Protein AF-A0A5R8LXR4-F1 (afdb_monomer_lite)

Secondary structure (DSSP, 8-state):
--HHHHHHHHHHHHHHHHHHHHHHHHHHHTSTT-----TTT-BHHHHHH-HHHHHHHHHHHHHHHT-THIIIIIHHHHHHHTTT-EEEEEEPPHHHHHHHHHHHHTSSSPPBHHHHSS-SEEEEEEETTGGGTHHHHHHHHHH-TT--EEEEEEEE-TTS-EEEEEEE-SSSSSPPEEEEEEETTTHHHHHHHHHHHHHHHHTT-

Sequence (205 aa):
MDSLESITLIKQHVKVVERLHNEFSGFFYADPSITSFNLKNTKISTLALNTNFLATTLRYRDRLSDWVKFETDLVPLIDQDWHVCKFNYRTKLEDSFFKKMHWYLNKSQPYYVLKTFNDLFGARLIIPNFRSFENSLLDYYGSKSDNMVRRAYIRDDTPSYHGLHLYISPSNTQFPWELQIWDTADEKANLFSHDMHEKRKEDKD

Radius of gyration: 17.2 Å; chains: 1; bounding box: 42×40×46 Å

Foldseek 3Di:
DDPVVVLVLVVVLVVLVLVLLVVLQVVLVVPPLQDFDQQQPAWLVNCVPDPRNVVNVVVSLVCVQVVCCCVVRVVVSQVVCVVFKHKDKDAQDPVNVVLLSVLQVPDPDTDTRQVSQLASIEMEIEGAPCVVCVVVVQVCLVPPPVQQFVDWDWDDPPPQDTWIWTWGDNHSRGRTHIYTYYYPVNVVSHVVSVVVVSVVSVVPD

Organism: Lacticaseibacillus zeae (NCBI:txid57037)

Structure (mmCIF, N/CA/C/O backbone):
data_AF-A0A5R8LXR4-F1
#
_entry.id   AF-A0A5R8LXR4-F1
#
loop_
_atom_site.group_PDB
_atom_site.id
_atom_site.type_symbol
_atom_site.label_atom_id
_atom_site.label_alt_id
_atom_site.label_comp_id
_atom_site.label_asym_id
_atom_site.label_entity_id
_atom_site.label_seq_id
_atom_site.pdbx_PDB_ins_code
_atom_site.Cartn_x
_atom_site.Cartn_y
_atom_site.Cartn_z
_atom_site.occupancy
_atom_site.B_iso_or_equiv
_atom_site.auth_seq_id
_atom_site.auth_comp_id
_atom_site.auth_asym_id
_atom_site.auth_atom_id
_atom_site.pdbx_PDB_model_num
ATOM 1 N N . MET A 1 1 ? 12.605 1.210 -23.268 1.00 75.75 1 MET A N 1
ATOM 2 C CA . MET A 1 1 ? 12.151 2.360 -22.478 1.00 75.75 1 MET A CA 1
ATOM 3 C C . MET A 1 1 ? 13.358 2.919 -21.762 1.00 75.75 1 MET A C 1
ATOM 5 O O . MET A 1 1 ? 14.092 2.135 -21.162 1.00 75.75 1 MET A O 1
ATOM 9 N N . ASP A 1 2 ? 13.619 4.214 -21.898 1.00 89.88 2 ASP A N 1
ATOM 10 C CA . ASP A 1 2 ? 14.674 4.858 -21.113 1.00 89.88 2 ASP A CA 1
ATOM 11 C C . ASP A 1 2 ? 14.197 5.156 -19.675 1.00 89.88 2 ASP A C 1
ATOM 13 O O . ASP A 1 2 ? 13.031 4.939 -19.318 1.00 89.88 2 ASP A O 1
ATOM 17 N N . SER A 1 3 ? 15.104 5.610 -18.807 1.00 90.31 3 SER A N 1
ATOM 18 C CA . SER A 1 3 ? 14.773 5.881 -17.403 1.00 90.31 3 SER A CA 1
ATOM 19 C C . SER A 1 3 ? 13.757 7.019 -17.241 1.00 90.31 3 SER A C 1
ATOM 21 O O . SER A 1 3 ? 12.972 6.995 -16.296 1.00 90.31 3 SER A O 1
ATOM 23 N N . LEU A 1 4 ? 13.732 8.009 -18.140 1.00 93.31 4 LEU A N 1
ATOM 24 C CA . LEU A 1 4 ? 12.822 9.152 -18.042 1.00 93.31 4 LEU A CA 1
ATOM 25 C C . LEU A 1 4 ? 11.386 8.754 -18.405 1.00 93.31 4 LEU A C 1
ATOM 27 O O . LEU A 1 4 ? 10.443 9.123 -17.697 1.00 93.31 4 LEU A O 1
ATOM 31 N N . GLU A 1 5 ? 11.227 7.968 -19.468 1.00 95.19 5 GLU A N 1
ATOM 32 C CA . GLU A 1 5 ? 9.956 7.347 -19.845 1.00 95.19 5 GLU A CA 1
ATOM 33 C C . GLU A 1 5 ? 9.434 6.458 -18.706 1.00 95.19 5 GLU A C 1
ATOM 35 O O . GLU A 1 5 ? 8.281 6.590 -18.293 1.00 95.19 5 GLU A O 1
ATOM 40 N N . SER A 1 6 ? 10.310 5.635 -18.119 1.00 96.38 6 SER A N 1
ATOM 41 C CA . SER A 1 6 ? 9.964 4.733 -17.011 1.00 96.38 6 SER A CA 1
ATOM 42 C C . SER A 1 6 ? 9.502 5.495 -15.764 1.00 96.38 6 SER A C 1
ATOM 44 O O . SER A 1 6 ? 8.475 5.167 -15.169 1.00 96.38 6 SER A O 1
ATOM 46 N N . ILE A 1 7 ? 10.216 6.562 -15.383 1.00 97.50 7 ILE A N 1
ATOM 47 C CA . ILE A 1 7 ? 9.821 7.451 -14.279 1.00 97.50 7 ILE A CA 1
ATOM 48 C C . ILE A 1 7 ? 8.456 8.090 -14.556 1.00 97.50 7 ILE A C 1
ATOM 50 O O . ILE A 1 7 ? 7.631 8.196 -13.645 1.00 97.50 7 ILE A O 1
ATOM 54 N N . THR A 1 8 ? 8.217 8.537 -15.790 1.00 97.12 8 THR A N 1
ATOM 55 C CA . THR A 1 8 ? 6.957 9.182 -16.182 1.00 97.12 8 THR A CA 1
ATOM 56 C C . THR A 1 8 ? 5.787 8.209 -16.072 1.00 97.12 8 THR A C 1
ATOM 58 O O . THR A 1 8 ? 4.777 8.546 -15.449 1.00 97.12 8 THR A O 1
ATOM 61 N N . LEU A 1 9 ? 5.956 6.985 -16.577 1.00 97.31 9 LEU A N 1
ATOM 62 C CA . LEU A 1 9 ? 4.972 5.911 -16.465 1.00 97.31 9 LEU A CA 1
ATOM 63 C C . LEU A 1 9 ? 4.661 5.599 -14.999 1.00 97.31 9 LEU A C 1
ATOM 65 O O . LEU A 1 9 ? 3.502 5.634 -14.588 1.00 97.31 9 LEU A O 1
ATOM 69 N N . ILE A 1 10 ? 5.682 5.379 -14.166 1.00 98.12 10 ILE A N 1
ATOM 70 C CA . ILE A 1 10 ? 5.480 5.095 -12.736 1.00 98.12 10 ILE A CA 1
ATOM 71 C C . ILE A 1 10 ? 4.698 6.225 -12.064 1.00 98.12 10 ILE A C 1
ATOM 73 O O . ILE A 1 10 ? 3.751 5.965 -11.323 1.00 98.12 10 ILE A O 1
ATOM 77 N N . LYS A 1 11 ? 5.045 7.487 -12.344 1.00 97.88 11 LYS A N 1
ATOM 78 C CA . LYS A 1 11 ? 4.325 8.641 -11.790 1.00 97.88 11 LYS A CA 1
ATOM 79 C C . LYS A 1 11 ? 2.860 8.674 -12.222 1.00 97.88 11 LYS A C 1
ATOM 81 O O . LYS A 1 11 ? 2.013 9.028 -11.402 1.00 97.88 11 LYS A O 1
ATOM 86 N N . GLN A 1 12 ? 2.548 8.297 -13.462 1.00 97.62 12 GLN A N 1
ATOM 87 C CA . GLN A 1 12 ? 1.171 8.189 -13.949 1.00 97.62 12 GLN A CA 1
ATOM 88 C C . GLN A 1 12 ? 0.384 7.123 -13.177 1.00 97.62 12 GLN A C 1
ATOM 90 O O . GLN A 1 12 ? -0.700 7.420 -12.672 1.00 97.62 12 GLN A O 1
ATOM 95 N N . HIS A 1 13 ? 0.955 5.927 -13.007 1.00 98.19 13 HIS A N 1
ATOM 96 C CA . HIS A 1 13 ? 0.346 4.845 -12.224 1.00 98.19 13 HIS A CA 1
ATOM 97 C C . HIS A 1 13 ? 0.127 5.249 -10.766 1.00 98.19 13 HIS A C 1
ATOM 99 O O . HIS A 1 13 ? -0.987 5.146 -10.254 1.00 98.19 13 HIS A O 1
ATOM 105 N N . VAL A 1 14 ? 1.151 5.799 -10.107 1.00 98.19 14 VAL A N 1
ATOM 106 C CA . VAL A 1 14 ? 1.042 6.267 -8.716 1.00 98.19 14 VAL A CA 1
ATOM 107 C C . VAL A 1 14 ? -0.041 7.337 -8.584 1.00 98.19 14 VAL A C 1
ATOM 109 O O . VAL A 1 14 ? -0.840 7.273 -7.656 1.00 98.19 14 VAL A O 1
ATOM 112 N N . LYS A 1 15 ? -0.132 8.285 -9.525 1.00 97.81 15 LYS A N 1
ATOM 113 C CA . LYS A 1 15 ? -1.157 9.339 -9.505 1.00 97.81 15 LYS A CA 1
ATOM 114 C C . LYS A 1 15 ? -2.575 8.776 -9.631 1.00 97.81 15 LYS A C 1
ATOM 116 O O . LYS A 1 15 ? -3.491 9.291 -8.990 1.00 97.81 15 LYS A O 1
ATOM 121 N N . VAL A 1 16 ? -2.774 7.724 -10.430 1.00 98.06 16 VAL A N 1
ATOM 122 C CA . VAL A 1 16 ? -4.069 7.030 -10.501 1.00 98.06 16 VAL A CA 1
ATOM 123 C C . VAL A 1 16 ? -4.387 6.342 -9.175 1.00 98.06 16 VAL A C 1
ATOM 125 O O . VAL A 1 16 ? -5.494 6.513 -8.672 1.00 98.06 16 VAL A O 1
ATOM 128 N N . VAL A 1 17 ? -3.421 5.664 -8.551 1.00 98.31 17 VAL A N 1
ATOM 129 C CA . VAL A 1 17 ? -3.617 5.039 -7.230 1.00 98.31 17 VAL A CA 1
ATOM 130 C C . VAL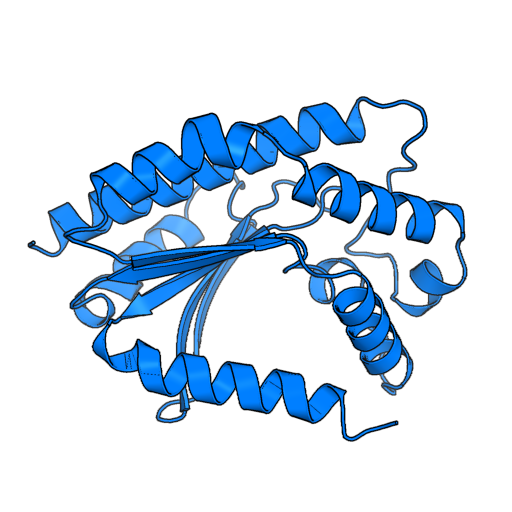 A 1 17 ? -3.911 6.084 -6.143 1.00 98.31 17 VAL A C 1
ATOM 132 O O . VAL A 1 17 ? -4.824 5.886 -5.346 1.00 98.31 17 VAL A O 1
ATOM 135 N N . GLU A 1 18 ? -3.208 7.221 -6.123 1.00 98.19 18 GLU A N 1
ATOM 136 C CA . GLU A 1 18 ? -3.474 8.340 -5.203 1.00 98.19 18 GLU A CA 1
ATOM 137 C C . GLU A 1 18 ? -4.888 8.905 -5.379 1.00 98.19 18 GLU A C 1
ATOM 139 O O . GLU A 1 18 ? -5.603 9.118 -4.397 1.00 98.19 18 GLU A O 1
ATOM 144 N N . ARG A 1 19 ? -5.315 9.117 -6.631 1.00 97.94 19 ARG A N 1
ATOM 145 C CA . ARG A 1 19 ? -6.670 9.580 -6.943 1.00 97.94 19 ARG A CA 1
ATOM 146 C C . ARG A 1 19 ? -7.717 8.580 -6.462 1.00 97.94 19 ARG A C 1
ATOM 148 O O . ARG A 1 19 ? -8.660 8.980 -5.784 1.00 97.94 19 ARG A O 1
ATOM 155 N N . LEU A 1 20 ? -7.539 7.296 -6.770 1.00 98.38 20 LEU A N 1
ATOM 156 C CA . LEU A 1 20 ? -8.460 6.238 -6.358 1.00 98.38 20 LEU A CA 1
ATOM 157 C C . LEU A 1 20 ? -8.525 6.094 -4.836 1.00 98.38 20 LEU A C 1
ATOM 159 O O . LEU A 1 20 ? -9.619 5.920 -4.304 1.00 98.38 20 LEU A O 1
ATOM 163 N N . HIS A 1 21 ? -7.396 6.232 -4.133 1.00 98.31 21 HIS A N 1
ATOM 164 C CA . HIS A 1 21 ? -7.365 6.259 -2.669 1.00 98.31 21 HIS A CA 1
ATOM 165 C C . HIS A 1 21 ? -8.218 7.401 -2.119 1.00 98.31 21 HIS A C 1
ATOM 167 O O . HIS A 1 21 ? -9.046 7.175 -1.234 1.00 98.31 21 HIS A O 1
ATOM 173 N N . ASN A 1 22 ? -8.046 8.612 -2.656 1.00 97.56 22 ASN A N 1
ATOM 174 C CA . ASN A 1 22 ? -8.785 9.785 -2.204 1.00 97.56 22 ASN A CA 1
ATOM 175 C C . ASN A 1 22 ? -10.287 9.660 -2.503 1.00 97.56 22 ASN A C 1
ATOM 177 O O . ASN A 1 22 ? -11.115 9.921 -1.633 1.00 97.56 22 ASN A O 1
ATOM 181 N N . GLU A 1 23 ? -10.649 9.209 -3.705 1.00 98.06 23 GLU A N 1
ATOM 182 C CA . GLU A 1 23 ? -12.043 8.989 -4.098 1.00 98.06 23 GLU A CA 1
ATOM 183 C C . GLU A 1 23 ? -12.711 7.902 -3.244 1.00 98.06 23 GLU A C 1
ATOM 185 O O . GLU A 1 23 ? -13.812 8.116 -2.735 1.00 98.06 23 GLU A O 1
ATOM 190 N N . PHE A 1 24 ? -12.039 6.763 -3.042 1.00 98.31 24 PHE A N 1
ATOM 191 C CA . PHE A 1 24 ? -12.537 5.685 -2.190 1.00 98.31 24 PHE A CA 1
ATOM 192 C C . PHE A 1 24 ? -12.682 6.142 -0.740 1.00 98.31 24 PHE A C 1
ATOM 194 O O . PHE A 1 24 ? -13.716 5.915 -0.120 1.00 98.31 24 PHE A O 1
ATOM 201 N N . SER A 1 25 ? -11.669 6.820 -0.196 1.00 97.25 25 SER A N 1
ATOM 202 C CA . SER A 1 25 ? -11.700 7.319 1.179 1.00 97.25 25 SER A CA 1
ATOM 203 C C . SER A 1 25 ? -12.801 8.364 1.362 1.00 97.25 25 SER A C 1
ATOM 205 O O . SER A 1 25 ? -13.535 8.306 2.344 1.00 97.25 25 SER A O 1
ATOM 207 N N . GLY A 1 26 ? -12.964 9.288 0.413 1.00 96.94 26 GLY A N 1
ATOM 208 C CA . GLY A 1 26 ? -14.052 10.264 0.427 1.00 96.94 26 GLY A CA 1
ATOM 209 C C . GLY A 1 26 ? -15.427 9.597 0.416 1.00 96.94 26 GLY A C 1
ATOM 210 O O . GLY A 1 26 ? -16.274 9.943 1.232 1.00 96.94 26 GLY A O 1
ATOM 211 N N . PHE A 1 27 ? -15.626 8.598 -0.446 1.00 97.50 27 PHE A N 1
ATOM 212 C CA . PHE A 1 27 ? -16.854 7.802 -0.490 1.00 97.50 27 PHE A CA 1
ATOM 213 C C . PHE A 1 27 ? -17.100 7.033 0.817 1.00 97.50 27 PHE A C 1
ATOM 215 O O . PHE A 1 27 ? -18.177 7.129 1.399 1.00 97.50 27 PHE A O 1
ATOM 222 N N . PHE A 1 28 ? -16.102 6.290 1.296 1.00 97.88 28 PHE A N 1
ATOM 223 C CA . PHE A 1 28 ? -16.236 5.408 2.451 1.00 97.88 28 PHE A CA 1
ATOM 224 C C . PHE A 1 28 ? -16.504 6.186 3.742 1.00 97.88 28 PHE A C 1
ATOM 226 O O . PHE A 1 28 ? -17.422 5.854 4.483 1.00 97.88 28 PHE A O 1
ATOM 233 N N . TYR A 1 29 ? -15.729 7.239 4.012 1.00 96.75 29 TYR A N 1
ATOM 234 C CA . TYR A 1 29 ? -15.854 8.009 5.253 1.00 96.75 29 TYR A CA 1
ATOM 235 C C . TYR A 1 29 ? -16.989 9.047 5.225 1.00 96.75 29 TYR A C 1
ATOM 237 O O . TYR A 1 29 ? -17.241 9.675 6.251 1.00 96.75 29 TYR A O 1
ATOM 245 N N . ALA A 1 30 ? -17.678 9.228 4.093 1.00 96.81 30 ALA A N 1
ATOM 246 C CA . ALA A 1 30 ? -18.907 10.020 4.027 1.00 96.81 30 ALA A CA 1
ATOM 247 C C . ALA A 1 30 ? -20.137 9.265 4.568 1.00 96.81 30 ALA A C 1
ATOM 249 O O . ALA A 1 30 ? -21.142 9.900 4.889 1.00 96.81 30 ALA A O 1
ATOM 250 N N . ASP A 1 31 ? -20.077 7.933 4.680 1.00 96.00 31 ASP A N 1
ATOM 251 C CA . ASP A 1 31 ? -21.151 7.130 5.265 1.00 96.00 31 ASP A CA 1
ATOM 252 C C . ASP A 1 31 ? -21.238 7.395 6.787 1.00 96.00 31 ASP A C 1
ATOM 254 O O . ASP A 1 31 ? -20.291 7.096 7.522 1.00 96.00 31 ASP A O 1
ATOM 258 N N . PRO A 1 32 ? -22.367 7.925 7.300 1.00 94.50 32 PRO A N 1
ATOM 259 C CA . PRO A 1 32 ? -22.513 8.288 8.711 1.00 94.50 32 PRO A CA 1
ATOM 260 C C . PRO A 1 32 ? -22.495 7.081 9.660 1.00 94.50 32 PRO A C 1
ATOM 262 O O . PRO A 1 32 ? -22.365 7.254 10.870 1.00 94.50 32 PRO A O 1
ATOM 265 N N . SER A 1 33 ? -22.626 5.856 9.140 1.00 93.81 33 SER A N 1
ATOM 266 C CA . SER A 1 33 ? -22.491 4.629 9.926 1.00 93.81 33 SER A CA 1
ATOM 267 C C . SER A 1 33 ? -21.032 4.231 10.185 1.00 93.81 33 SER A C 1
ATOM 269 O O . SER A 1 33 ? -20.776 3.315 10.972 1.00 93.81 33 SER A O 1
ATOM 271 N N . ILE A 1 34 ? -20.067 4.898 9.543 1.00 96.62 34 ILE A N 1
ATOM 272 C CA . ILE A 1 34 ? -18.638 4.629 9.701 1.00 96.62 34 ILE A CA 1
ATOM 273 C C . ILE A 1 34 ? -18.078 5.367 10.915 1.00 96.62 34 ILE A C 1
ATOM 275 O O . ILE A 1 34 ? -18.126 6.591 11.024 1.00 96.62 34 ILE A O 1
ATOM 279 N N . THR A 1 35 ? -17.471 4.609 11.829 1.00 95.25 35 THR A N 1
ATOM 280 C CA . THR A 1 35 ? -16.789 5.172 12.998 1.00 95.25 35 THR A CA 1
ATOM 281 C C . THR A 1 35 ? -15.328 5.433 12.654 1.00 95.25 35 THR A C 1
ATOM 283 O O . THR A 1 35 ? -14.505 4.522 12.671 1.00 95.25 35 THR A O 1
ATOM 286 N N . SER A 1 36 ? -14.984 6.685 12.356 1.00 95.12 36 SER A N 1
ATOM 287 C CA . SER A 1 36 ? -13.588 7.084 12.149 1.00 95.12 36 SER A CA 1
ATOM 288 C C . SER A 1 36 ? -12.785 7.032 13.454 1.00 95.12 36 SER A C 1
ATOM 290 O O . SER A 1 36 ? -13.286 7.372 14.526 1.00 95.12 36 SER A O 1
ATOM 292 N N . PHE A 1 37 ? -11.519 6.622 13.374 1.00 97.75 37 PHE A N 1
ATOM 293 C CA . PHE A 1 37 ? -10.615 6.569 14.521 1.00 97.75 37 PHE A CA 1
ATOM 294 C C . PHE A 1 37 ? -9.163 6.800 14.105 1.00 97.75 37 PHE A C 1
ATOM 296 O O . PHE A 1 37 ? -8.781 6.614 12.952 1.00 97.75 37 PHE A O 1
ATOM 303 N N . ASN A 1 38 ? -8.326 7.220 15.055 1.00 98.00 38 ASN A N 1
ATOM 304 C CA . ASN A 1 38 ? -6.922 7.508 14.783 1.00 98.00 38 ASN A CA 1
ATOM 305 C C . ASN A 1 38 ? -6.093 6.213 14.714 1.00 98.00 38 ASN A C 1
ATOM 307 O O . ASN A 1 38 ? -5.664 5.673 15.732 1.00 98.00 38 ASN A O 1
ATOM 311 N N . LEU A 1 39 ? -5.800 5.752 13.502 1.00 97.81 39 LEU A N 1
ATOM 312 C CA . LEU A 1 39 ? -5.041 4.537 13.214 1.00 97.81 39 LEU A CA 1
ATOM 313 C C . LEU A 1 39 ? -3.622 4.563 13.808 1.00 97.81 39 LEU A C 1
ATOM 315 O O . LEU A 1 39 ? -3.071 3.509 14.132 1.00 97.81 39 LEU A O 1
ATOM 319 N N . LYS A 1 40 ? -3.000 5.750 13.920 1.00 97.25 40 LYS A N 1
ATOM 320 C CA . LYS A 1 40 ? -1.635 5.909 14.459 1.00 97.25 40 LYS A CA 1
ATOM 321 C C . LYS A 1 40 ? -1.587 5.600 15.952 1.00 97.25 40 LYS A C 1
ATOM 323 O O . LYS A 1 40 ? -0.588 5.061 16.416 1.00 97.25 40 LYS A O 1
ATOM 328 N N . ASN A 1 41 ? -2.653 5.949 16.670 1.00 97.06 41 ASN A N 1
ATOM 329 C CA . ASN A 1 41 ? -2.725 5.870 18.127 1.00 97.06 41 ASN A CA 1
ATOM 330 C C . ASN A 1 41 ? -3.544 4.667 18.624 1.00 97.06 41 ASN A C 1
ATOM 332 O O . ASN A 1 41 ? -3.403 4.272 19.779 1.00 97.06 41 ASN A O 1
ATOM 336 N N . THR A 1 42 ? -4.357 4.047 17.767 1.00 98.19 42 THR A N 1
ATOM 337 C CA . THR A 1 42 ? -5.100 2.826 18.103 1.00 98.19 42 THR A CA 1
ATOM 338 C C . THR A 1 42 ? -4.194 1.599 18.033 1.00 98.19 42 THR A C 1
ATOM 340 O O . THR A 1 42 ? -3.589 1.311 16.998 1.00 98.19 42 THR A O 1
ATOM 343 N N . LYS A 1 43 ? -4.107 0.855 19.141 1.00 98.19 43 LYS A N 1
ATOM 344 C CA . LYS A 1 43 ? -3.384 -0.424 19.224 1.00 98.19 43 LYS A CA 1
ATOM 345 C C . LYS A 1 43 ? -4.198 -1.557 18.594 1.00 98.19 43 LYS A C 1
ATOM 347 O O . LYS A 1 43 ? -5.425 -1.492 18.575 1.00 98.19 43 LYS A O 1
ATOM 352 N N . ILE A 1 44 ? -3.538 -2.631 18.163 1.00 97.88 44 ILE A N 1
ATOM 353 C CA . ILE A 1 44 ? -4.221 -3.833 17.647 1.00 97.88 44 ILE A CA 1
ATOM 354 C C . ILE A 1 44 ? -5.117 -4.484 18.703 1.00 97.88 44 ILE A C 1
ATOM 356 O O . ILE A 1 44 ? -6.232 -4.880 18.385 1.00 97.88 44 ILE A O 1
ATOM 360 N N . SER A 1 45 ? -4.699 -4.504 19.969 1.00 97.12 45 SER A N 1
ATOM 361 C CA . SER A 1 45 ? -5.550 -4.971 21.071 1.00 97.12 45 SER A CA 1
ATOM 362 C C . SER A 1 45 ? -6.812 -4.123 21.243 1.00 97.12 45 SER A C 1
ATOM 364 O O . SER A 1 45 ? -7.890 -4.661 21.467 1.00 97.12 45 SER A O 1
ATOM 366 N N . THR A 1 46 ? -6.707 -2.801 21.080 1.00 97.81 46 THR A N 1
ATOM 367 C CA . THR A 1 46 ? -7.868 -1.902 21.111 1.00 97.81 46 THR A CA 1
ATOM 368 C C . THR A 1 46 ? -8.789 -2.131 19.918 1.00 97.81 46 THR A C 1
ATOM 370 O O . THR A 1 46 ? -9.999 -2.151 20.103 1.00 97.81 46 THR A O 1
ATOM 373 N N . LEU A 1 47 ? -8.237 -2.323 18.715 1.00 97.88 47 LEU A N 1
ATOM 374 C CA . LEU A 1 47 ? -9.025 -2.665 17.530 1.00 97.88 47 LEU A CA 1
ATOM 375 C C . LEU A 1 47 ? -9.815 -3.963 17.744 1.00 97.88 47 LEU A C 1
ATOM 377 O O . LEU A 1 47 ? -11.007 -3.985 17.475 1.00 97.88 47 LEU A O 1
ATOM 381 N N . ALA A 1 48 ? -9.164 -5.011 18.256 1.00 97.12 48 ALA A N 1
ATOM 382 C CA . ALA A 1 48 ? -9.782 -6.321 18.452 1.00 97.12 48 ALA A CA 1
ATOM 383 C C . ALA A 1 48 ? -10.922 -6.311 19.487 1.00 97.12 48 ALA A C 1
ATOM 385 O O . ALA A 1 48 ? -11.887 -7.053 19.341 1.00 97.12 48 ALA A O 1
ATOM 386 N N . LEU A 1 49 ? -10.824 -5.470 20.524 1.00 97.31 49 LEU A N 1
ATOM 387 C CA . LEU A 1 49 ? -11.836 -5.366 21.584 1.00 97.31 49 LEU A CA 1
ATOM 388 C C . LEU A 1 49 ? -12.946 -4.350 21.276 1.00 97.31 49 LEU A C 1
ATOM 390 O O . LEU A 1 49 ? -14.015 -4.405 21.880 1.00 97.31 49 LEU A O 1
ATOM 394 N N . ASN A 1 50 ? -12.705 -3.401 20.368 1.00 97.94 50 ASN A N 1
ATOM 395 C CA . ASN A 1 50 ? -13.678 -2.377 20.004 1.00 97.94 50 ASN A CA 1
ATOM 396 C C . ASN A 1 50 ? -14.468 -2.812 18.763 1.00 97.94 50 ASN A C 1
ATOM 398 O O . ASN A 1 50 ? -13.988 -2.707 17.632 1.00 97.94 50 ASN A O 1
ATOM 402 N N . THR A 1 51 ? -15.709 -3.249 18.980 1.00 96.69 51 THR A N 1
ATOM 403 C CA . THR A 1 51 ? -16.602 -3.748 17.924 1.00 96.69 51 THR A CA 1
ATOM 404 C C . THR A 1 51 ? -16.833 -2.734 16.803 1.00 96.69 51 THR A C 1
ATOM 406 O O . THR A 1 51 ? -16.855 -3.125 15.640 1.00 96.69 51 THR A O 1
ATOM 409 N N . ASN A 1 52 ? -16.922 -1.436 17.110 1.00 97.31 52 ASN A N 1
ATOM 410 C CA . ASN A 1 52 ? -17.121 -0.390 16.101 1.00 97.31 52 ASN A CA 1
ATOM 411 C C . ASN A 1 52 ? -15.876 -0.187 15.224 1.00 97.31 52 ASN A C 1
ATOM 413 O O . ASN A 1 52 ? -15.997 -0.006 14.010 1.00 97.31 52 ASN A O 1
ATOM 417 N N . PHE A 1 53 ? -14.675 -0.235 15.810 1.00 98.00 53 PHE A N 1
ATOM 418 C CA . PHE A 1 53 ? -13.425 -0.103 15.051 1.00 98.00 53 PHE A CA 1
ATOM 419 C C . PHE A 1 53 ? -13.171 -1.335 14.183 1.00 98.00 53 PHE A C 1
ATOM 421 O O . PHE A 1 53 ? -12.800 -1.196 13.014 1.00 98.00 53 PHE A O 1
ATOM 428 N N . LEU A 1 54 ? -13.408 -2.533 14.726 1.00 98.06 54 LEU A N 1
ATOM 429 C CA . LEU A 1 54 ? -13.283 -3.777 13.973 1.00 98.06 54 LEU A CA 1
ATOM 430 C C . LEU A 1 54 ? -14.287 -3.817 12.817 1.00 98.06 54 LEU A C 1
ATOM 432 O O . LEU A 1 54 ? -13.879 -4.020 11.676 1.00 98.06 54 LEU A O 1
ATOM 436 N N . ALA A 1 55 ? -15.563 -3.517 13.079 1.00 97.75 55 ALA A N 1
ATOM 437 C CA . ALA A 1 55 ? -16.596 -3.453 12.047 1.00 97.75 55 ALA A CA 1
ATOM 438 C C . ALA A 1 55 ? -16.272 -2.411 10.967 1.00 97.75 55 ALA A C 1
ATOM 440 O O . ALA A 1 55 ? -16.433 -2.690 9.783 1.00 97.75 55 ALA A O 1
ATOM 441 N N . THR A 1 56 ? -15.762 -1.234 11.348 1.00 97.75 56 THR A N 1
ATOM 442 C CA . THR A 1 56 ? -15.307 -0.220 10.382 1.00 97.75 56 THR A CA 1
ATOM 443 C C . THR A 1 56 ? -14.168 -0.748 9.510 1.00 97.75 56 THR A C 1
ATOM 445 O O . THR A 1 56 ? -14.163 -0.526 8.303 1.00 97.75 56 THR A O 1
ATOM 448 N N . THR A 1 57 ? -13.216 -1.473 10.098 1.00 98.06 57 THR A N 1
ATOM 449 C CA . THR A 1 57 ? -12.062 -2.021 9.370 1.00 98.06 57 THR A CA 1
ATOM 450 C C . THR A 1 57 ? -12.478 -3.117 8.387 1.00 98.06 57 THR A C 1
ATOM 452 O O . THR A 1 57 ? -12.033 -3.105 7.240 1.00 98.06 57 THR A O 1
ATOM 455 N N . LEU A 1 58 ? -13.370 -4.022 8.803 1.00 97.88 58 LEU A N 1
ATOM 456 C CA . LEU A 1 58 ? -13.923 -5.066 7.936 1.00 97.88 58 LEU A CA 1
ATOM 457 C C . LEU A 1 58 ? -14.744 -4.451 6.799 1.00 97.88 58 LEU A C 1
ATOM 459 O O . LEU A 1 58 ? -14.458 -4.712 5.638 1.00 97.88 58 LEU A O 1
ATOM 463 N N . ARG A 1 59 ? -15.645 -3.507 7.100 1.00 97.88 59 ARG A N 1
ATOM 464 C CA . ARG A 1 59 ? -16.405 -2.783 6.068 1.00 97.88 59 ARG A CA 1
ATOM 465 C C . ARG A 1 59 ? -15.503 -2.047 5.081 1.00 97.88 59 ARG A C 1
ATOM 467 O O . ARG A 1 59 ? -15.813 -2.037 3.896 1.00 97.88 59 ARG A O 1
ATOM 474 N N . TYR A 1 60 ? -14.412 -1.427 5.543 1.00 98.19 60 TYR A N 1
ATOM 475 C CA . TYR A 1 60 ? -13.436 -0.792 4.649 1.00 98.19 60 TYR A CA 1
ATOM 476 C C . TYR A 1 60 ? -12.882 -1.816 3.660 1.00 98.19 60 TYR A C 1
ATOM 478 O O . TYR A 1 60 ? -12.889 -1.570 2.458 1.00 98.19 60 TYR A O 1
ATOM 486 N N . ARG A 1 61 ? -12.454 -2.983 4.157 1.00 97.62 61 ARG A N 1
ATOM 487 C CA . ARG A 1 61 ? -11.940 -4.085 3.335 1.00 97.62 61 ARG A CA 1
ATOM 488 C C . ARG A 1 61 ? -12.993 -4.618 2.365 1.00 97.62 61 ARG A C 1
ATOM 490 O O . ARG A 1 61 ? -12.663 -4.828 1.202 1.00 97.62 61 ARG A O 1
ATOM 497 N N . ASP A 1 62 ? -14.234 -4.802 2.806 1.00 97.12 62 ASP A N 1
ATOM 498 C CA . ASP A 1 62 ? -15.327 -5.318 1.974 1.00 97.12 62 ASP A CA 1
ATOM 499 C C . ASP A 1 62 ? -15.634 -4.357 0.826 1.00 97.12 62 ASP A C 1
ATOM 501 O O . ASP A 1 62 ? -15.554 -4.723 -0.343 1.00 97.12 62 ASP A O 1
ATOM 505 N N . ARG A 1 63 ? -15.871 -3.081 1.155 1.00 97.44 63 ARG A N 1
ATOM 506 C CA . ARG A 1 63 ? -16.151 -2.029 0.168 1.00 97.44 63 ARG A CA 1
ATOM 507 C C . ARG A 1 63 ? -15.001 -1.823 -0.806 1.00 97.44 63 ARG A C 1
ATOM 509 O O . ARG A 1 63 ? -15.242 -1.485 -1.958 1.00 97.44 63 ARG A O 1
ATOM 516 N N . LEU A 1 64 ? -13.767 -1.998 -0.339 1.00 96.81 64 LEU A N 1
ATOM 517 C CA . LEU A 1 64 ? -12.581 -1.909 -1.175 1.00 96.81 64 LEU A CA 1
ATOM 518 C C . LEU A 1 64 ? -12.521 -3.065 -2.181 1.00 96.81 64 LEU A C 1
ATOM 520 O O . LEU A 1 64 ? -12.136 -2.844 -3.321 1.00 96.81 64 LEU A O 1
ATOM 524 N N . SER A 1 65 ? -12.893 -4.289 -1.791 1.00 95.06 65 SER A N 1
ATOM 525 C CA . SER A 1 65 ? -12.951 -5.431 -2.719 1.00 95.06 65 SER A CA 1
ATOM 526 C C . SER A 1 65 ? -13.947 -5.217 -3.856 1.00 95.06 65 SER A C 1
ATOM 528 O O . SER A 1 65 ? -13.670 -5.636 -4.973 1.00 95.06 65 SER A O 1
ATOM 530 N N . ASP A 1 66 ? -15.050 -4.524 -3.580 1.00 93.94 66 ASP A N 1
ATOM 531 C CA . ASP A 1 66 ? -16.120 -4.266 -4.549 1.00 93.94 66 ASP A CA 1
ATOM 532 C C . ASP A 1 66 ? -15.985 -2.892 -5.236 1.00 93.94 66 ASP A C 1
ATOM 534 O O . ASP A 1 66 ? -16.937 -2.380 -5.836 1.00 93.94 66 ASP A O 1
ATOM 538 N N . TRP A 1 67 ? -14.824 -2.236 -5.125 1.00 96.62 67 TRP A N 1
ATOM 539 C CA . TRP A 1 67 ? -14.645 -0.886 -5.650 1.00 96.62 67 TRP A CA 1
ATOM 540 C C . TRP A 1 67 ? -14.502 -0.887 -7.174 1.00 96.62 67 TRP A C 1
ATOM 542 O O . TRP A 1 67 ? -13.409 -1.020 -7.723 1.00 96.62 67 TRP A O 1
ATOM 552 N N . VAL A 1 68 ? -15.627 -0.666 -7.859 1.00 94.44 68 VAL A N 1
ATOM 553 C CA . VAL A 1 68 ? -15.752 -0.698 -9.329 1.00 94.44 68 VAL A CA 1
ATOM 554 C C . VAL A 1 68 ? -14.738 0.177 -10.070 1.00 94.44 68 VAL A C 1
ATOM 556 O O . VAL A 1 68 ? -14.382 -0.125 -11.204 1.00 94.44 68 VAL A O 1
ATOM 559 N N . LYS A 1 69 ? -14.223 1.240 -9.435 1.00 94.62 69 LYS A N 1
ATOM 560 C CA . LYS A 1 69 ? -13.246 2.122 -10.084 1.00 94.62 69 LYS A CA 1
ATOM 561 C C . LYS A 1 69 ? -11.894 1.465 -10.335 1.00 94.62 69 LYS A C 1
ATOM 563 O O . LYS A 1 69 ? -11.124 1.980 -11.138 1.00 94.62 69 LYS A O 1
ATOM 568 N N . PHE A 1 70 ? -11.591 0.334 -9.699 1.00 95.12 70 PHE A N 1
ATOM 569 C CA . PHE A 1 70 ? -10.440 -0.454 -10.128 1.00 95.12 70 PHE A CA 1
ATOM 570 C C . PHE A 1 70 ? -10.623 -0.949 -11.565 1.00 95.12 70 PHE A C 1
ATOM 572 O O . PHE A 1 70 ? -9.734 -0.738 -12.381 1.00 95.12 70 PHE A O 1
ATOM 579 N N . GLU A 1 71 ? -11.798 -1.467 -11.913 1.00 94.81 71 GLU A N 1
ATOM 580 C CA . GLU A 1 71 ? -12.099 -1.954 -13.264 1.00 94.81 71 GLU A CA 1
ATOM 581 C C . GLU A 1 71 ? -12.235 -0.825 -14.293 1.00 94.81 71 GLU A C 1
ATOM 583 O O . GLU A 1 71 ? -11.885 -1.002 -15.455 1.00 94.81 71 GLU A O 1
ATOM 588 N N . THR A 1 72 ? -12.739 0.347 -13.895 1.00 95.38 72 THR A N 1
ATOM 589 C CA . THR A 1 72 ? -12.973 1.447 -14.850 1.00 95.38 72 THR A CA 1
ATOM 590 C C . THR A 1 72 ? -11.775 2.367 -15.046 1.00 95.38 72 THR A C 1
ATOM 592 O O . THR A 1 72 ? -11.686 3.016 -16.086 1.00 95.38 72 THR A O 1
ATOM 595 N N . ASP A 1 73 ? -10.862 2.444 -14.073 1.00 95.31 73 ASP A N 1
ATOM 596 C CA . ASP A 1 73 ? -9.798 3.451 -14.079 1.00 95.31 73 ASP A CA 1
ATOM 597 C C . ASP A 1 73 ? -8.397 2.846 -13.936 1.00 95.31 73 ASP A C 1
ATOM 599 O O . ASP A 1 73 ? -7.452 3.370 -14.526 1.00 95.31 73 ASP A O 1
ATOM 603 N N . LEU A 1 74 ? -8.239 1.779 -13.143 1.00 95.12 74 LEU A N 1
ATOM 604 C CA . LEU A 1 74 ? -6.935 1.152 -12.916 1.00 95.12 74 LEU A CA 1
ATOM 605 C C . LEU A 1 74 ? -6.645 0.082 -13.971 1.00 95.12 74 LEU A C 1
ATOM 607 O O . LEU A 1 74 ? -5.614 0.162 -14.627 1.00 95.12 74 LEU A O 1
ATOM 611 N N . VAL A 1 75 ? -7.555 -0.873 -14.180 1.00 95.44 75 VAL A N 1
ATOM 612 C CA . VAL A 1 75 ? -7.400 -1.960 -15.162 1.00 95.44 75 VAL A CA 1
ATOM 613 C C . VAL A 1 75 ? -7.119 -1.435 -16.574 1.00 95.44 75 VAL A C 1
ATOM 615 O O . VAL A 1 75 ? -6.145 -1.896 -17.160 1.00 95.44 75 VAL A O 1
ATOM 618 N N . PRO A 1 76 ? -7.811 -0.406 -17.103 1.00 96.62 76 PRO A N 1
ATOM 619 C CA . PRO A 1 76 ? -7.498 0.113 -18.433 1.00 96.62 76 PRO A CA 1
ATOM 620 C C . PRO A 1 76 ? -6.088 0.700 -18.538 1.00 96.62 76 PRO A C 1
ATOM 622 O O . PRO A 1 76 ? -5.455 0.591 -19.584 1.00 96.62 76 PRO A O 1
ATOM 625 N N . LEU A 1 77 ? -5.571 1.304 -17.460 1.00 94.56 77 LEU A N 1
ATOM 626 C CA . LEU A 1 77 ? -4.193 1.794 -17.422 1.00 94.56 77 LEU A CA 1
ATOM 627 C C . LEU A 1 77 ? -3.189 0.631 -17.423 1.00 94.56 77 LEU A C 1
ATOM 629 O O . LEU A 1 77 ? -2.174 0.691 -18.113 1.00 94.56 77 LEU A O 1
ATOM 633 N N . ILE A 1 78 ? -3.479 -0.433 -16.671 1.00 94.88 78 ILE A N 1
ATOM 634 C CA . ILE A 1 78 ? -2.670 -1.658 -16.659 1.00 94.88 78 ILE A CA 1
ATOM 635 C C . ILE A 1 78 ? -2.657 -2.291 -18.055 1.00 94.88 78 ILE A C 1
ATOM 637 O O . ILE A 1 78 ? -1.588 -2.600 -18.576 1.00 94.88 78 ILE A O 1
ATOM 641 N N . ASP A 1 79 ? -3.826 -2.421 -18.679 1.00 96.06 79 ASP A N 1
ATOM 642 C CA . ASP A 1 79 ? -4.001 -2.990 -20.017 1.00 96.06 79 ASP A CA 1
ATOM 643 C C . ASP A 1 79 ? -3.380 -2.126 -21.113 1.00 96.06 79 ASP A C 1
ATOM 645 O O . ASP A 1 79 ? -3.020 -2.636 -22.168 1.00 96.06 79 ASP A O 1
ATOM 649 N N . GLN A 1 80 ? -3.231 -0.821 -20.897 1.00 95.25 80 GLN A N 1
ATOM 650 C CA . GLN A 1 80 ? -2.500 0.044 -21.817 1.00 95.25 80 GLN A CA 1
ATOM 651 C C . GLN A 1 80 ? -0.990 -0.241 -21.753 1.00 95.25 80 GLN A C 1
ATOM 653 O O . GLN A 1 80 ? -0.323 -0.361 -22.784 1.00 95.25 80 GLN A O 1
ATOM 658 N N . ASP A 1 81 ? -0.457 -0.406 -20.542 1.00 94.94 81 ASP A N 1
ATOM 659 C CA . ASP A 1 81 ? 0.983 -0.452 -20.277 1.00 94.94 81 ASP A CA 1
ATOM 660 C C . ASP A 1 81 ? 1.526 -1.884 -20.060 1.00 94.94 81 ASP A C 1
ATOM 662 O O . ASP A 1 81 ? 2.697 -2.071 -19.718 1.00 94.94 81 ASP A O 1
ATOM 666 N N . TRP A 1 82 ? 0.711 -2.918 -20.304 1.00 93.31 82 TRP A N 1
ATOM 667 C CA . TRP A 1 82 ? 1.048 -4.333 -20.059 1.00 93.31 82 TRP A CA 1
ATOM 668 C C . TRP A 1 82 ? 2.308 -4.824 -20.788 1.00 93.31 82 TRP A C 1
ATOM 670 O O . TRP A 1 82 ? 2.976 -5.762 -20.353 1.00 93.31 82 TRP A O 1
ATOM 680 N N . HIS A 1 83 ? 2.628 -4.205 -21.924 1.00 93.75 83 HIS A N 1
ATOM 681 C CA . HIS A 1 83 ? 3.762 -4.559 -22.773 1.00 93.75 83 HIS A CA 1
ATOM 682 C C . HIS A 1 83 ? 5.093 -3.979 -22.260 1.00 93.75 83 HIS A C 1
ATOM 684 O O . HIS A 1 83 ? 6.157 -4.384 -22.727 1.00 93.75 83 HIS A O 1
ATOM 690 N N . VAL A 1 84 ? 5.045 -3.043 -21.304 1.00 95.25 84 VAL A N 1
ATOM 691 C CA . VAL A 1 84 ? 6.219 -2.346 -20.749 1.00 95.25 84 VAL A CA 1
ATOM 692 C C . VAL A 1 84 ? 6.401 -2.560 -19.250 1.00 95.25 84 VAL A C 1
ATOM 694 O O . VAL A 1 84 ? 7.532 -2.509 -18.765 1.00 95.25 84 VAL A O 1
ATOM 697 N N . CYS A 1 85 ? 5.324 -2.825 -18.513 1.00 96.25 85 CYS A N 1
ATOM 698 C CA . CYS A 1 85 ? 5.369 -3.111 -17.085 1.00 96.25 85 CYS A CA 1
ATOM 699 C C . CYS A 1 85 ? 4.318 -4.160 -16.705 1.00 96.25 85 CYS A C 1
ATOM 701 O O . CYS A 1 85 ? 3.324 -4.350 -17.403 1.00 96.25 85 CYS A O 1
ATOM 703 N N . LYS A 1 86 ? 4.527 -4.834 -15.572 1.00 97.62 86 LYS A N 1
ATOM 704 C CA . LYS A 1 86 ? 3.482 -5.643 -14.938 1.00 97.62 86 LYS A CA 1
ATOM 705 C C . LYS A 1 86 ? 2.920 -4.861 -13.768 1.00 97.62 86 LYS A C 1
ATOM 707 O O . LYS A 1 86 ? 3.687 -4.380 -12.934 1.00 97.62 86 LYS A O 1
ATOM 712 N N . PHE A 1 87 ? 1.602 -4.789 -13.665 1.00 97.94 87 PHE A N 1
ATOM 713 C CA . PHE A 1 87 ? 0.948 -4.170 -12.527 1.00 97.94 87 PHE A CA 1
ATOM 714 C C . PHE A 1 87 ? -0.104 -5.113 -11.960 1.00 97.94 87 PHE A C 1
ATOM 716 O O . PHE A 1 87 ? -1.067 -5.461 -12.637 1.00 97.94 87 PHE A O 1
ATOM 723 N N . ASN A 1 88 ? 0.058 -5.490 -10.694 1.00 96.25 88 ASN A N 1
ATOM 724 C CA . ASN A 1 88 ? -0.881 -6.361 -9.997 1.00 96.25 88 ASN 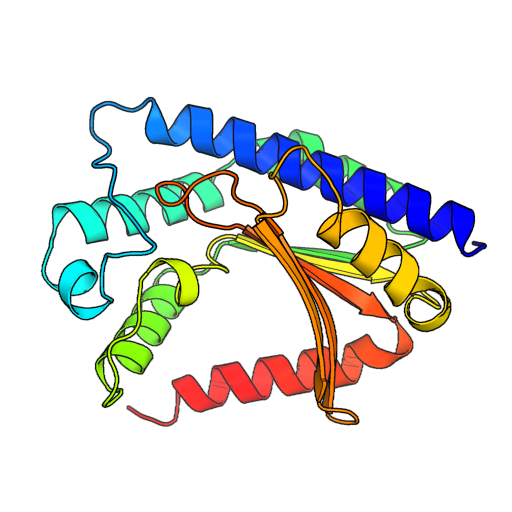A CA 1
ATOM 725 C C . ASN A 1 88 ? -1.378 -5.648 -8.743 1.00 96.25 88 ASN A C 1
ATOM 727 O O . ASN A 1 88 ? -0.579 -5.069 -8.008 1.00 96.25 88 ASN A O 1
ATOM 731 N N . TYR A 1 89 ? -2.668 -5.752 -8.437 1.00 97.06 89 TYR A N 1
ATOM 732 C CA . TYR A 1 89 ? -3.228 -5.283 -7.171 1.00 97.06 89 TYR A CA 1
ATOM 733 C C . TYR A 1 89 ? -4.051 -6.370 -6.495 1.00 97.06 89 TYR A C 1
ATOM 735 O O . TYR A 1 89 ? -4.439 -7.366 -7.103 1.00 97.06 89 TYR A O 1
ATOM 743 N N . ARG A 1 90 ? -4.288 -6.188 -5.199 1.00 95.19 90 ARG A N 1
ATOM 744 C CA . ARG A 1 90 ? -5.195 -7.019 -4.416 1.00 95.19 90 ARG A CA 1
ATOM 745 C C . ARG A 1 90 ? -5.780 -6.236 -3.255 1.00 95.19 90 ARG A C 1
ATOM 747 O O . ARG A 1 90 ? -5.100 -5.410 -2.642 1.00 95.19 90 ARG A O 1
ATOM 754 N N . THR A 1 91 ? -6.989 -6.620 -2.876 1.00 96.62 91 THR A N 1
ATOM 755 C CA . THR A 1 91 ? -7.524 -6.332 -1.547 1.00 96.62 91 THR A CA 1
ATOM 756 C C . THR A 1 91 ? -7.201 -7.497 -0.617 1.00 96.62 91 THR A C 1
ATOM 758 O O . THR A 1 91 ? -7.233 -8.664 -1.015 1.00 96.62 91 THR A O 1
ATOM 761 N N . LYS A 1 92 ? -6.841 -7.193 0.629 1.00 95.81 92 LYS A N 1
ATOM 762 C CA . LYS A 1 92 ? -6.527 -8.206 1.632 1.00 95.81 92 LYS A CA 1
ATOM 763 C C . LYS A 1 92 ? -7.770 -9.041 1.939 1.00 95.81 92 LYS A C 1
ATOM 765 O O . LYS A 1 92 ? -8.816 -8.492 2.268 1.00 95.81 92 LYS A O 1
ATOM 770 N N . LEU A 1 93 ? -7.630 -10.362 1.858 1.00 95.06 93 LEU A N 1
ATOM 771 C CA . LEU A 1 93 ? -8.691 -11.300 2.226 1.00 95.06 93 LEU A CA 1
ATOM 772 C C . LEU A 1 93 ? -8.985 -11.229 3.728 1.00 95.06 93 LEU A C 1
ATOM 774 O O . LEU A 1 93 ? -8.077 -10.977 4.524 1.00 95.06 93 LEU A O 1
ATOM 778 N N . GLU A 1 94 ? -10.229 -11.504 4.111 1.00 95.50 94 GLU A N 1
ATOM 779 C CA . GLU A 1 94 ? -10.685 -11.465 5.505 1.00 95.50 94 GLU A CA 1
ATOM 780 C C . GLU A 1 94 ? -9.893 -12.422 6.409 1.00 95.50 94 GLU A C 1
ATOM 782 O O . GLU A 1 94 ? -9.329 -11.992 7.416 1.00 95.50 94 GLU A O 1
ATOM 787 N N . ASP A 1 95 ? -9.709 -13.678 5.996 1.00 94.50 95 ASP A N 1
ATOM 788 C CA . ASP A 1 95 ? -8.881 -14.637 6.742 1.00 94.50 95 ASP A CA 1
ATOM 789 C C . ASP A 1 95 ? -7.449 -14.122 6.922 1.00 94.50 95 ASP A C 1
ATOM 791 O O . ASP A 1 95 ? -6.859 -14.210 7.997 1.00 94.50 95 ASP A O 1
ATOM 795 N N . SER A 1 96 ? -6.883 -13.511 5.877 1.00 93.19 96 SER A N 1
ATOM 796 C CA . SER A 1 96 ? -5.546 -12.910 5.941 1.00 93.19 96 SER A CA 1
ATOM 797 C C . SER A 1 96 ? -5.498 -11.680 6.855 1.00 93.19 96 SER A C 1
ATOM 799 O O . SER A 1 96 ? -4.449 -11.384 7.433 1.00 93.19 96 SER A O 1
ATOM 801 N N . PHE A 1 97 ? -6.601 -10.938 6.978 1.00 95.75 97 PHE A N 1
ATOM 802 C CA . PHE A 1 97 ? -6.746 -9.836 7.924 1.00 95.75 97 PHE A CA 1
ATOM 803 C C . PHE A 1 97 ? -6.738 -10.361 9.364 1.00 95.75 97 PHE A C 1
ATOM 805 O O . PHE A 1 97 ? -5.903 -9.910 10.155 1.00 95.75 97 PHE A O 1
ATOM 812 N N . PHE A 1 98 ? -7.578 -11.349 9.685 1.00 96.38 98 PHE A N 1
ATOM 813 C CA . PHE A 1 98 ? -7.644 -11.933 11.026 1.00 96.38 98 PHE A CA 1
ATOM 814 C C . PHE A 1 98 ? -6.340 -12.634 11.411 1.00 96.38 98 PHE A C 1
ATOM 816 O O . PHE A 1 98 ? -5.805 -12.349 12.482 1.00 96.38 98 PHE A O 1
ATOM 823 N N . LYS A 1 99 ? -5.746 -13.439 10.518 1.00 94.44 99 LYS A N 1
ATOM 824 C CA . LYS A 1 99 ? -4.416 -14.041 10.734 1.00 94.44 99 LYS A CA 1
ATOM 825 C C . LYS A 1 99 ? -3.369 -12.982 11.080 1.00 94.44 99 LYS A C 1
ATOM 827 O O . LYS A 1 99 ? -2.637 -13.110 12.061 1.00 94.44 99 LYS A O 1
ATOM 832 N N . LYS A 1 100 ? -3.316 -11.884 10.312 1.00 94.19 100 LYS A N 1
ATOM 833 C CA . LYS A 1 100 ? -2.390 -10.774 10.590 1.00 94.19 100 LYS A CA 1
ATOM 834 C C . LYS A 1 100 ? -2.697 -10.139 11.949 1.00 94.19 100 LYS A C 1
ATOM 836 O O . LYS A 1 100 ? -1.768 -9.914 12.718 1.00 94.19 100 LYS A O 1
ATOM 841 N N . MET A 1 101 ? -3.967 -9.898 12.275 1.00 95.81 101 MET A N 1
ATOM 842 C CA . MET A 1 101 ? -4.378 -9.363 13.576 1.00 95.81 101 MET A CA 1
ATOM 843 C C . MET A 1 101 ? -3.887 -10.242 14.734 1.00 95.81 101 MET A C 1
ATOM 845 O O . MET A 1 101 ? -3.198 -9.738 15.620 1.00 95.81 101 MET A O 1
ATOM 849 N N . HIS A 1 102 ? -4.180 -11.545 14.697 1.00 94.69 102 HIS A N 1
ATOM 850 C CA . HIS A 1 102 ? -3.769 -12.515 15.715 1.00 94.69 102 HIS A CA 1
ATOM 851 C C . HIS A 1 102 ? -2.249 -12.580 15.865 1.00 94.69 102 HIS A C 1
ATOM 853 O O . HIS A 1 102 ? -1.734 -12.500 16.981 1.00 94.69 102 HIS A O 1
ATOM 859 N N . TRP A 1 103 ? -1.516 -12.599 14.749 1.00 93.19 103 TRP A N 1
ATOM 860 C CA . TRP A 1 103 ? -0.055 -12.583 14.771 1.00 93.19 103 TRP A CA 1
ATOM 861 C C . TRP A 1 103 ? 0.515 -11.382 15.535 1.00 93.19 103 TRP A C 1
ATOM 863 O O . TRP A 1 103 ? 1.489 -11.536 16.271 1.00 93.19 103 TRP A O 1
ATOM 873 N N . TYR A 1 104 ? -0.081 -10.192 15.384 1.00 94.00 104 TYR A N 1
ATOM 874 C CA . TYR A 1 104 ? 0.337 -8.985 16.105 1.00 94.00 104 TYR A CA 1
ATOM 875 C C . TYR A 1 104 ? -0.177 -8.923 17.550 1.00 94.00 104 TYR A C 1
ATOM 877 O O . TYR A 1 104 ? 0.505 -8.338 18.390 1.00 94.00 104 TYR A O 1
ATOM 885 N N . LEU A 1 105 ? -1.330 -9.527 17.861 1.00 94.00 105 LEU A N 1
ATOM 886 C CA . LEU A 1 105 ? -1.821 -9.673 19.240 1.00 94.00 105 LEU A CA 1
ATOM 887 C C . LEU A 1 105 ? -0.898 -10.563 20.082 1.00 94.00 105 LEU A C 1
ATOM 889 O O . LEU A 1 105 ? -0.698 -10.285 21.260 1.00 94.00 105 LEU A O 1
ATOM 893 N N . ASN A 1 106 ? -0.279 -11.570 19.463 1.00 92.06 106 ASN A N 1
ATOM 894 C CA . ASN A 1 106 ? 0.650 -12.497 20.116 1.00 92.06 106 ASN A CA 1
ATOM 895 C C . ASN A 1 106 ? 2.081 -11.943 20.272 1.00 92.06 106 ASN A C 1
ATOM 897 O O . ASN A 1 106 ? 2.995 -12.664 20.678 1.00 92.06 106 ASN A O 1
ATOM 901 N N . LYS A 1 107 ? 2.324 -10.671 19.934 1.00 90.94 107 LYS A N 1
ATOM 902 C CA . LYS A 1 107 ? 3.629 -10.027 20.137 1.00 90.94 107 LYS A CA 1
ATOM 903 C C . LYS A 1 107 ? 3.700 -9.345 21.500 1.00 90.94 107 LYS A C 1
ATOM 905 O O . LYS A 1 107 ? 2.737 -8.758 21.972 1.00 90.94 107 LYS A O 1
ATOM 910 N N . SER A 1 108 ? 4.896 -9.336 22.088 1.00 86.75 108 SER A N 1
ATOM 911 C CA . SER A 1 108 ? 5.156 -8.712 23.393 1.00 86.75 108 SER A CA 1
ATOM 912 C C . SER A 1 108 ? 5.079 -7.181 23.391 1.00 86.75 108 SER A C 1
ATOM 914 O O . SER A 1 108 ? 4.857 -6.576 24.435 1.00 86.75 108 SER A O 1
ATOM 916 N N . GLN A 1 109 ? 5.276 -6.542 22.236 1.00 89.31 109 GLN A N 1
ATOM 917 C CA . GLN A 1 109 ? 5.256 -5.086 22.090 1.00 89.31 109 GLN A CA 1
ATOM 918 C C . GLN A 1 109 ? 3.922 -4.614 21.497 1.00 89.31 109 GLN A C 1
ATOM 920 O O . GLN A 1 109 ? 3.373 -5.297 20.631 1.00 89.31 109 GLN A O 1
ATOM 925 N N . PRO A 1 110 ? 3.403 -3.435 21.891 1.00 90.69 110 PRO A N 1
ATOM 926 C CA . PRO A 1 110 ? 2.171 -2.914 21.320 1.00 90.69 110 PRO A CA 1
ATOM 927 C C . PRO A 1 110 ? 2.379 -2.499 19.859 1.00 90.69 110 PRO A C 1
ATOM 929 O O . PRO A 1 110 ? 3.187 -1.622 19.549 1.00 90.69 110 PRO A O 1
ATOM 932 N N . TYR A 1 111 ? 1.585 -3.087 18.967 1.00 96.19 111 TYR A N 1
ATOM 933 C CA . TYR A 1 111 ? 1.483 -2.667 17.572 1.00 96.19 111 TYR A CA 1
ATOM 934 C C . TYR A 1 111 ? 0.251 -1.798 17.352 1.00 96.19 111 TYR A C 1
ATOM 936 O O . TYR A 1 111 ? -0.764 -1.941 18.036 1.00 96.19 111 TYR A O 1
ATOM 944 N N . TYR A 1 112 ? 0.352 -0.893 16.381 1.00 97.56 112 TYR A N 1
ATOM 945 C CA . TYR A 1 112 ? -0.684 0.082 16.047 1.00 97.56 112 TYR A CA 1
ATOM 946 C C . TYR A 1 112 ? -1.323 -0.242 14.701 1.00 97.56 112 TYR A C 1
ATOM 948 O O . TYR A 1 112 ? -0.654 -0.769 13.804 1.00 97.56 112 TYR A O 1
ATOM 956 N N . VAL A 1 113 ? -2.599 0.112 14.555 1.00 98.06 113 VAL A N 1
ATOM 957 C CA . VAL A 1 113 ? -3.417 -0.186 13.370 1.00 98.06 113 VAL A CA 1
ATOM 958 C C . VAL A 1 113 ? -2.749 0.330 12.100 1.00 98.06 113 VAL A C 1
ATOM 960 O O . VAL A 1 113 ? -2.561 -0.434 11.161 1.00 98.06 113 VAL A O 1
ATOM 963 N N . LEU A 1 114 ? -2.266 1.572 12.105 1.00 97.19 114 LEU A N 1
ATOM 964 C CA . LEU A 1 114 ? -1.661 2.212 10.934 1.00 97.19 114 LEU A CA 1
ATOM 965 C C . LEU A 1 114 ? -0.433 1.490 10.374 1.00 97.19 114 LEU A C 1
ATOM 967 O O . LEU A 1 114 ? -0.205 1.516 9.172 1.00 97.19 114 LEU A O 1
ATOM 971 N N . LYS A 1 115 ? 0.386 0.885 11.243 1.00 94.31 115 LYS A N 1
ATOM 972 C CA . LYS A 1 115 ? 1.575 0.125 10.820 1.00 94.31 115 LYS A CA 1
ATOM 973 C C . LYS A 1 115 ? 1.243 -1.320 10.456 1.00 94.31 115 LYS A C 1
ATOM 975 O O . LYS A 1 115 ? 2.023 -1.961 9.765 1.00 94.31 115 LYS A O 1
ATOM 980 N N . THR A 1 116 ? 0.138 -1.837 10.978 1.00 95.94 116 THR A N 1
ATOM 981 C CA . THR A 1 116 ? -0.241 -3.245 10.851 1.00 95.94 116 THR A CA 1
ATOM 982 C C . THR A 1 116 ? -1.124 -3.478 9.634 1.00 95.94 116 THR A C 1
ATOM 984 O O . THR A 1 116 ? -0.912 -4.439 8.910 1.00 95.94 116 THR A O 1
ATOM 987 N N . PHE A 1 117 ? -2.091 -2.600 9.385 1.00 96.69 117 PHE A N 1
ATOM 988 C CA . PHE A 1 117 ? -3.043 -2.690 8.277 1.00 96.69 117 PHE A CA 1
ATOM 989 C C . PHE A 1 117 ? -2.800 -1.559 7.278 1.00 96.69 117 PHE A C 1
ATOM 991 O O . PHE A 1 117 ? -3.680 -0.761 6.974 1.00 96.69 117 PHE A O 1
ATOM 998 N N . ASN A 1 118 ? -1.555 -1.478 6.812 1.00 95.56 118 ASN A N 1
ATOM 999 C CA . ASN A 1 118 ? -1.093 -0.578 5.755 1.00 95.56 118 ASN A CA 1
ATOM 1000 C C . ASN A 1 118 ? -1.209 -1.185 4.345 1.00 95.56 118 ASN A C 1
ATOM 1002 O O . ASN A 1 118 ? -0.837 -0.531 3.380 1.00 95.56 118 ASN A O 1
ATOM 1006 N N . ASP A 1 119 ? -1.682 -2.429 4.256 1.00 95.12 119 ASP A N 1
ATOM 1007 C CA . ASP A 1 119 ? -1.748 -3.279 3.064 1.00 95.12 119 ASP A CA 1
ATOM 1008 C C . ASP A 1 119 ? -3.157 -3.876 2.871 1.00 95.12 119 ASP A C 1
ATOM 1010 O O . ASP A 1 119 ? -3.294 -4.982 2.342 1.00 95.12 119 ASP A O 1
ATOM 1014 N N . LEU A 1 120 ? -4.211 -3.193 3.350 1.00 97.56 120 LEU A N 1
ATOM 1015 C CA . LEU A 1 120 ? -5.593 -3.603 3.051 1.00 97.56 120 LEU A CA 1
ATOM 1016 C C . LEU A 1 120 ? -5.855 -3.528 1.544 1.00 97.56 120 LEU A C 1
ATOM 1018 O O . LEU A 1 120 ? -6.451 -4.444 0.990 1.00 97.56 120 LEU A O 1
ATOM 1022 N N . PHE A 1 121 ? -5.332 -2.488 0.895 1.00 98.44 121 PHE A N 1
ATOM 1023 C CA . PHE A 1 121 ? -5.027 -2.483 -0.530 1.00 98.44 121 PHE A CA 1
ATOM 1024 C C . PHE A 1 121 ? -3.515 -2.641 -0.697 1.00 98.44 121 PHE A C 1
ATOM 1026 O O . PHE A 1 121 ? -2.745 -1.929 -0.043 1.00 98.44 121 PHE A O 1
ATOM 1033 N N . GLY A 1 122 ? -3.094 -3.539 -1.581 1.00 97.81 122 GLY A N 1
ATOM 1034 C CA . GLY A 1 122 ? -1.695 -3.694 -1.959 1.00 97.81 122 GLY A CA 1
ATOM 1035 C C . GLY A 1 122 ? -1.552 -3.799 -3.469 1.00 97.81 122 GLY A C 1
ATOM 1036 O O . GLY A 1 122 ? -2.225 -4.622 -4.086 1.00 97.81 122 GLY A O 1
ATOM 1037 N N . ALA A 1 123 ? -0.652 -3.013 -4.049 1.00 98.19 123 ALA A N 1
ATOM 1038 C CA . ALA A 1 123 ? -0.314 -3.057 -5.464 1.00 98.19 123 ALA A CA 1
ATOM 1039 C C . ALA A 1 123 ? 1.194 -3.199 -5.690 1.00 98.19 123 ALA A C 1
ATOM 1041 O O . ALA A 1 123 ? 2.010 -2.863 -4.828 1.00 98.19 123 ALA A O 1
ATOM 1042 N N . ARG A 1 124 ? 1.559 -3.725 -6.857 1.00 98.31 124 ARG A N 1
ATOM 1043 C CA . ARG A 1 124 ? 2.936 -3.944 -7.297 1.00 98.31 124 ARG A CA 1
ATOM 1044 C C . ARG A 1 124 ? 3.074 -3.519 -8.742 1.00 98.31 124 ARG A C 1
ATOM 1046 O O . ARG A 1 124 ? 2.358 -4.056 -9.579 1.00 98.31 124 ARG A O 1
ATOM 1053 N N . LEU A 1 125 ? 4.011 -2.620 -9.011 1.00 98.56 125 LEU A N 1
ATOM 1054 C CA . LEU A 1 125 ? 4.447 -2.247 -10.351 1.00 98.56 125 LEU A CA 1
ATOM 1055 C C . LEU A 1 125 ? 5.852 -2.816 -10.565 1.00 98.56 125 LEU A C 1
ATOM 1057 O O . LEU A 1 125 ? 6.784 -2.477 -9.840 1.00 98.56 125 LEU A O 1
ATOM 1061 N N . ILE A 1 126 ? 6.003 -3.702 -11.541 1.00 98.44 126 ILE A N 1
ATOM 1062 C CA . ILE A 1 126 ? 7.270 -4.344 -11.894 1.00 98.44 126 ILE A CA 1
ATOM 1063 C C . ILE A 1 126 ? 7.689 -3.804 -13.254 1.00 98.44 126 ILE A C 1
ATOM 1065 O O . ILE A 1 126 ? 6.941 -3.927 -14.228 1.00 98.44 126 ILE A O 1
ATOM 1069 N N . ILE A 1 127 ? 8.872 -3.203 -13.321 1.00 97.94 127 ILE A N 1
ATOM 1070 C CA . ILE A 1 127 ? 9.364 -2.525 -14.522 1.00 97.94 127 ILE A CA 1
ATOM 1071 C C . ILE A 1 127 ? 10.853 -2.828 -14.746 1.00 97.94 127 ILE A C 1
ATOM 1073 O O . ILE A 1 127 ? 11.597 -2.989 -13.774 1.00 97.94 127 ILE A O 1
ATOM 1077 N N . PRO A 1 128 ? 11.317 -2.971 -16.000 1.00 97.31 128 PRO A N 1
ATOM 1078 C CA . PRO A 1 128 ? 12.727 -3.233 -16.271 1.00 97.31 128 PRO A CA 1
ATOM 1079 C C . PRO A 1 128 ? 13.638 -2.084 -15.822 1.00 97.31 128 PRO A C 1
ATOM 1081 O O . PRO A 1 128 ? 13.286 -0.915 -15.966 1.00 97.31 128 PRO A O 1
ATOM 1084 N N . ASN A 1 129 ? 14.843 -2.420 -15.354 1.00 96.44 129 ASN A N 1
ATOM 1085 C CA . ASN A 1 129 ? 15.916 -1.475 -15.013 1.00 96.44 129 ASN A CA 1
ATOM 1086 C C . ASN A 1 129 ? 15.568 -0.448 -13.919 1.00 96.44 129 ASN A C 1
ATOM 1088 O O . ASN A 1 129 ? 16.262 0.566 -13.795 1.00 96.44 129 ASN A O 1
ATOM 1092 N N . PHE A 1 130 ? 14.528 -0.696 -13.118 1.00 98.00 130 PHE A N 1
ATOM 1093 C CA . PHE A 1 130 ? 14.116 0.145 -11.996 1.00 98.00 130 PHE A CA 1
ATOM 1094 C C . PHE A 1 130 ? 15.272 0.526 -11.061 1.00 98.00 130 PHE A C 1
ATOM 1096 O O . PHE A 1 130 ? 15.388 1.694 -10.684 1.00 98.00 130 PHE A O 1
ATOM 1103 N N . ARG A 1 131 ? 16.185 -0.412 -10.767 1.00 95.88 131 ARG A N 1
ATOM 1104 C CA . ARG A 1 131 ? 17.366 -0.167 -9.912 1.00 95.88 131 ARG A CA 1
ATOM 1105 C C . ARG A 1 131 ? 18.179 1.048 -10.343 1.00 95.88 131 ARG A C 1
ATOM 1107 O O . ARG A 1 131 ? 18.737 1.758 -9.514 1.00 95.88 131 ARG A O 1
ATOM 1114 N N . SER A 1 132 ? 18.256 1.297 -11.650 1.00 97.00 132 SER A N 1
ATOM 1115 C CA . SER A 1 132 ? 19.075 2.381 -12.196 1.00 97.00 132 SER A CA 1
ATOM 1116 C C . SER A 1 132 ? 18.535 3.781 -11.877 1.00 97.00 132 SER A C 1
ATOM 1118 O O . SER A 1 132 ? 19.279 4.752 -11.994 1.00 97.00 132 SER A O 1
ATOM 1120 N N . PHE A 1 133 ? 17.266 3.903 -11.466 1.00 97.44 133 PHE A N 1
ATOM 1121 C CA . PHE A 1 133 ? 16.609 5.192 -11.232 1.00 97.44 133 PHE A CA 1
ATOM 1122 C C . PHE A 1 133 ? 15.702 5.240 -9.986 1.00 97.44 133 PHE A C 1
ATOM 1124 O O . PHE A 1 133 ? 15.033 6.248 -9.744 1.00 97.44 133 PHE A O 1
ATOM 1131 N N . GLU A 1 134 ? 15.684 4.194 -9.159 1.00 97.75 134 GLU A N 1
ATOM 1132 C CA . GLU A 1 134 ? 14.831 4.098 -7.966 1.00 97.75 134 GLU A CA 1
ATOM 1133 C C . GLU A 1 134 ? 15.046 5.235 -6.958 1.00 97.75 134 GLU A C 1
ATOM 1135 O O . GLU A 1 134 ? 14.077 5.752 -6.400 1.00 97.75 134 GLU A O 1
ATOM 1140 N N . ASN A 1 135 ? 16.293 5.688 -6.784 1.00 98.25 135 ASN A N 1
ATOM 1141 C CA . ASN A 1 135 ? 16.618 6.790 -5.876 1.00 98.25 135 ASN A CA 1
ATOM 1142 C C . ASN A 1 135 ? 15.975 8.106 -6.328 1.00 98.25 135 ASN A C 1
ATOM 1144 O O . ASN A 1 135 ? 15.482 8.860 -5.498 1.00 98.25 135 ASN A O 1
ATOM 1148 N N . SER A 1 136 ? 15.864 8.352 -7.638 1.00 97.56 136 SER A N 1
ATOM 1149 C CA . SER A 1 136 ? 15.177 9.544 -8.150 1.00 97.56 136 SER A CA 1
ATOM 1150 C C . SER A 1 136 ? 13.682 9.542 -7.814 1.00 97.56 136 SER A C 1
ATOM 1152 O O . SER A 1 136 ? 13.098 10.599 -7.570 1.00 97.56 136 SER A O 1
ATOM 1154 N N . LEU A 1 137 ? 13.0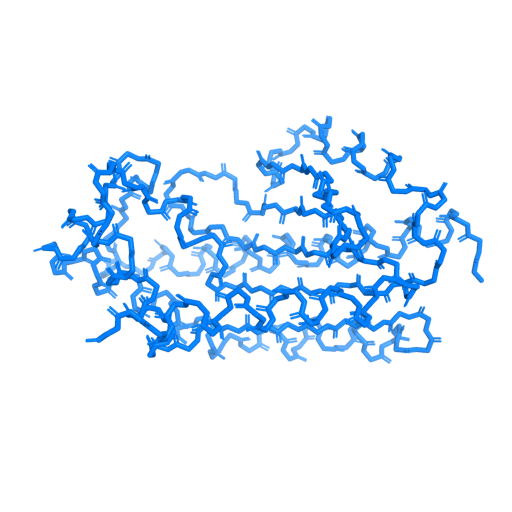46 8.366 -7.786 1.00 98.06 137 LEU A N 1
ATOM 1155 C CA . LEU A 1 137 ? 11.653 8.229 -7.356 1.00 98.06 137 LEU A CA 1
ATOM 1156 C C . LEU A 1 137 ? 11.518 8.308 -5.834 1.00 98.06 137 LEU A C 1
ATOM 1158 O O . LEU A 1 137 ? 10.582 8.948 -5.356 1.00 98.06 137 LEU A O 1
ATOM 1162 N N . LEU A 1 138 ? 12.450 7.716 -5.081 1.00 98.38 138 LEU A N 1
ATOM 1163 C CA . LEU A 1 138 ? 12.509 7.858 -3.627 1.00 98.38 138 LEU A CA 1
ATOM 1164 C C . LEU A 1 138 ? 12.606 9.335 -3.225 1.00 98.38 138 LEU A C 1
ATOM 1166 O O . LEU A 1 138 ? 11.798 9.788 -2.417 1.00 98.38 138 LEU A O 1
ATOM 1170 N N . ASP A 1 139 ? 13.528 10.089 -3.825 1.00 97.81 139 ASP A N 1
ATOM 1171 C CA . ASP A 1 139 ? 13.722 11.516 -3.553 1.00 97.81 139 ASP A CA 1
ATOM 1172 C C . ASP A 1 139 ? 12.483 12.332 -3.932 1.00 97.81 139 ASP A C 1
ATOM 1174 O O . ASP A 1 139 ? 12.021 13.179 -3.161 1.00 97.81 139 ASP A O 1
ATOM 1178 N N . TYR A 1 140 ? 11.893 12.046 -5.098 1.00 97.44 140 TYR A N 1
ATOM 1179 C CA . TYR A 1 140 ? 10.669 12.708 -5.545 1.00 97.44 140 TYR A CA 1
ATOM 1180 C C . TYR A 1 140 ? 9.516 12.497 -4.557 1.00 97.44 140 TYR A C 1
ATOM 1182 O O . TYR A 1 140 ? 8.905 13.468 -4.118 1.00 97.44 140 TYR A O 1
ATOM 1190 N N . TYR A 1 141 ? 9.221 11.252 -4.170 1.00 97.56 141 TYR A N 1
ATOM 1191 C CA . TYR A 1 141 ? 8.113 10.962 -3.253 1.00 97.56 141 TYR A CA 1
ATOM 1192 C C . TYR A 1 141 ? 8.423 11.307 -1.796 1.00 97.56 141 TYR A C 1
ATOM 1194 O O . TYR A 1 141 ? 7.502 11.599 -1.040 1.00 97.56 141 TYR A O 1
ATOM 1202 N N . GLY A 1 142 ? 9.696 11.313 -1.400 1.00 95.00 142 GLY A N 1
ATOM 1203 C CA . GLY A 1 142 ? 10.136 11.762 -0.080 1.00 95.00 142 GLY A CA 1
ATOM 1204 C C . GLY A 1 142 ? 10.033 13.277 0.114 1.00 95.00 142 GLY A C 1
ATOM 1205 O O . GLY A 1 142 ? 9.872 13.728 1.246 1.00 95.00 142 GLY A O 1
ATOM 1206 N N . SER A 1 143 ? 10.094 14.058 -0.971 1.00 93.62 143 SER A N 1
ATOM 1207 C CA . SER A 1 143 ? 10.017 15.530 -0.953 1.00 93.62 143 SER A CA 1
ATOM 1208 C C . SER A 1 143 ? 8.693 16.107 -1.474 1.00 93.62 143 SER A C 1
ATOM 1210 O O . SER A 1 143 ? 8.482 17.321 -1.410 1.00 93.62 143 SER A O 1
ATOM 1212 N N . LYS A 1 144 ? 7.783 15.263 -1.977 1.00 92.62 144 LYS A N 1
ATOM 1213 C CA . LYS A 1 144 ? 6.476 15.670 -2.515 1.00 92.62 144 LYS A CA 1
ATOM 1214 C C . LYS A 1 144 ? 5.634 16.368 -1.437 1.00 92.62 144 LYS A C 1
ATOM 1216 O O . LYS A 1 144 ? 5.363 15.802 -0.382 1.00 92.62 144 LYS A O 1
ATOM 1221 N N . SER A 1 145 ? 5.183 17.593 -1.711 1.00 89.69 145 SER A N 1
ATOM 1222 C CA . SER A 1 145 ? 4.537 18.470 -0.717 1.00 89.69 145 SER A CA 1
ATOM 1223 C C . SER A 1 145 ? 3.040 18.230 -0.497 1.00 89.69 145 SER A C 1
ATOM 1225 O O . SER A 1 145 ? 2.484 18.730 0.480 1.00 89.69 145 SER A O 1
ATOM 1227 N N . ASP A 1 146 ? 2.371 17.475 -1.373 1.00 90.81 146 ASP A N 1
ATOM 1228 C CA . ASP A 1 146 ? 0.927 17.214 -1.267 1.00 90.81 146 ASP A CA 1
ATOM 1229 C C . ASP A 1 146 ? 0.553 16.211 -0.160 1.00 90.81 146 ASP A C 1
ATOM 1231 O O . ASP A 1 146 ? -0.629 16.022 0.123 1.00 90.81 146 ASP A O 1
ATOM 1235 N N . ASN A 1 147 ? 1.552 15.608 0.496 1.00 87.00 147 ASN A N 1
ATOM 1236 C CA . ASN A 1 147 ? 1.422 14.648 1.595 1.00 87.00 147 ASN A CA 1
ATOM 1237 C C . ASN A 1 147 ? 0.584 13.394 1.274 1.00 87.00 147 ASN A C 1
ATOM 1239 O O . ASN A 1 147 ? 0.230 12.657 2.196 1.00 87.00 147 ASN A O 1
ATOM 1243 N N . MET A 1 148 ? 0.287 13.108 -0.001 1.00 95.12 148 MET A N 1
ATOM 1244 C CA . MET A 1 148 ? -0.464 11.901 -0.369 1.00 95.12 148 MET A CA 1
ATOM 1245 C C . MET A 1 148 ? 0.339 10.631 -0.084 1.00 95.12 148 MET A C 1
ATOM 1247 O O . MET A 1 148 ? -0.175 9.684 0.520 1.00 95.12 148 MET A O 1
ATOM 1251 N N . VAL A 1 149 ? 1.620 10.626 -0.458 1.00 96.62 149 VAL A N 1
ATOM 1252 C CA . VAL A 1 149 ? 2.569 9.595 -0.032 1.00 96.62 149 VAL A CA 1
ATOM 1253 C C . VAL A 1 149 ? 3.102 9.969 1.345 1.00 96.62 149 VAL A C 1
ATOM 1255 O O . VAL A 1 149 ? 4.024 10.764 1.489 1.00 96.62 149 VAL A O 1
ATOM 1258 N N . ARG A 1 150 ? 2.541 9.357 2.388 1.00 94.81 150 ARG A N 1
ATOM 1259 C CA . ARG A 1 150 ? 2.959 9.591 3.783 1.00 94.81 150 ARG A CA 1
ATOM 1260 C C . ARG A 1 150 ? 4.342 9.041 4.112 1.00 94.81 150 ARG A C 1
ATOM 1262 O O . ARG A 1 150 ? 4.919 9.401 5.137 1.00 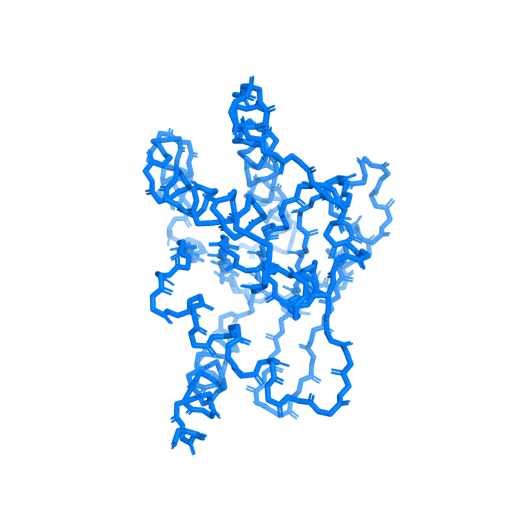94.81 150 ARG A O 1
ATOM 1269 N N . ARG A 1 151 ? 4.819 8.062 3.342 1.00 96.06 151 ARG A N 1
ATOM 1270 C CA . ARG A 1 151 ? 6.131 7.439 3.529 1.00 96.06 151 ARG A CA 1
ATOM 1271 C C . ARG A 1 151 ? 6.560 6.731 2.251 1.00 96.06 151 ARG A C 1
ATOM 1273 O O . ARG A 1 151 ? 5.850 5.843 1.788 1.00 96.06 151 ARG A O 1
ATOM 1280 N N . ALA A 1 152 ? 7.755 7.071 1.784 1.00 97.81 152 ALA A N 1
ATOM 1281 C CA . ALA A 1 152 ? 8.501 6.353 0.761 1.00 97.81 152 ALA A CA 1
ATOM 1282 C C . ALA A 1 152 ? 9.787 5.791 1.383 1.00 97.81 152 ALA A C 1
ATOM 1284 O O . ALA A 1 152 ? 10.405 6.453 2.218 1.00 97.81 152 ALA A O 1
ATOM 1285 N N . TYR A 1 153 ? 10.164 4.561 1.045 1.00 98.12 153 TYR A N 1
ATOM 1286 C CA . TYR A 1 153 ? 11.462 3.996 1.424 1.00 98.12 153 TYR A CA 1
ATOM 1287 C C . TYR A 1 153 ? 11.815 2.810 0.533 1.00 98.12 153 TYR A C 1
ATOM 1289 O O . TYR A 1 153 ? 10.935 2.050 0.128 1.00 98.12 153 TYR A O 1
ATOM 1297 N N . ILE A 1 154 ? 13.106 2.625 0.283 1.00 98.31 154 ILE A N 1
ATOM 1298 C CA . ILE A 1 154 ? 13.626 1.400 -0.317 1.00 98.31 154 ILE A CA 1
ATOM 1299 C C . ILE A 1 154 ? 13.804 0.377 0.801 1.00 98.31 154 ILE A C 1
ATOM 1301 O O . ILE A 1 154 ? 14.419 0.658 1.834 1.00 98.31 154 ILE A O 1
ATOM 1305 N N . ARG A 1 155 ? 13.222 -0.805 0.618 1.00 97.00 155 ARG A N 1
ATOM 1306 C CA . ARG A 1 155 ? 13.536 -1.972 1.433 1.00 97.00 155 ARG A CA 1
ATOM 1307 C C . ARG A 1 155 ? 14.596 -2.765 0.692 1.00 97.00 155 ARG A C 1
ATOM 1309 O O . ARG A 1 155 ? 14.338 -3.204 -0.422 1.00 97.00 155 ARG A O 1
ATOM 1316 N N . ASP A 1 156 ? 15.734 -2.964 1.337 1.00 95.56 156 ASP A N 1
ATOM 1317 C CA . ASP A 1 156 ? 16.860 -3.695 0.776 1.00 95.56 156 ASP A CA 1
ATOM 1318 C C . ASP A 1 156 ? 17.342 -4.757 1.769 1.00 95.56 156 ASP A C 1
ATOM 1320 O O . ASP A 1 156 ? 18.086 -4.467 2.701 1.00 95.56 156 ASP A O 1
ATOM 1324 N N . ASP A 1 157 ? 16.877 -5.991 1.569 1.00 92.44 157 ASP A N 1
ATOM 1325 C CA . ASP A 1 157 ? 17.310 -7.181 2.307 1.00 92.44 157 ASP A CA 1
ATOM 1326 C C . ASP A 1 157 ? 18.110 -8.104 1.363 1.00 92.44 157 ASP A C 1
ATOM 1328 O O . ASP A 1 157 ? 17.946 -9.332 1.381 1.00 92.44 157 ASP A O 1
ATOM 1332 N N . THR A 1 158 ? 18.906 -7.518 0.458 1.00 80.69 158 THR A N 1
ATOM 1333 C CA . THR A 1 158 ? 19.669 -8.234 -0.577 1.00 80.69 158 THR A CA 1
ATOM 1334 C C . THR A 1 158 ? 20.478 -9.401 0.022 1.00 80.69 158 THR A C 1
ATOM 1336 O O . THR A 1 158 ? 21.130 -9.237 1.055 1.00 80.69 158 THR A O 1
ATOM 1339 N N . PRO A 1 159 ? 20.452 -10.597 -0.607 1.00 81.88 159 PRO A N 1
ATOM 1340 C CA . PRO A 1 159 ? 19.860 -10.903 -1.918 1.00 81.88 159 PRO A CA 1
ATOM 1341 C C . PRO A 1 159 ? 18.380 -11.323 -1.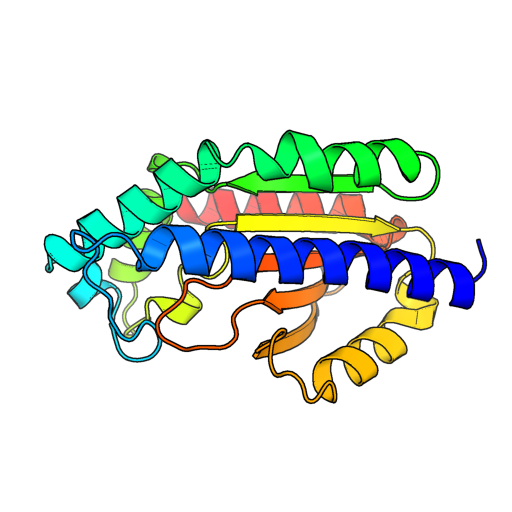873 1.00 81.88 159 PRO A C 1
ATOM 1343 O O . PRO A 1 159 ? 17.852 -11.801 -2.871 1.00 81.88 159 PRO A O 1
ATOM 1346 N N . SER A 1 160 ? 17.711 -11.215 -0.722 1.00 90.00 160 SER A N 1
ATOM 1347 C CA . SER A 1 160 ? 16.383 -11.812 -0.526 1.00 90.00 160 SER A CA 1
ATOM 1348 C C . SER A 1 160 ? 15.214 -10.922 -0.940 1.00 90.00 160 SER A C 1
ATOM 1350 O O . SER A 1 160 ? 14.156 -11.444 -1.281 1.00 90.00 160 SER A O 1
ATOM 1352 N N . TYR A 1 161 ? 15.369 -9.600 -0.883 1.00 95.88 161 TYR A N 1
ATOM 1353 C CA . TYR A 1 161 ? 14.304 -8.672 -1.243 1.00 95.88 161 TYR A CA 1
ATOM 1354 C C . TYR A 1 161 ? 14.867 -7.309 -1.618 1.00 95.88 161 TYR A C 1
ATOM 1356 O O . TYR A 1 161 ? 15.730 -6.792 -0.906 1.00 95.88 161 TYR A O 1
ATOM 1364 N N . HIS A 1 162 ? 14.306 -6.696 -2.655 1.00 97.88 162 HIS A N 1
ATOM 1365 C CA . HIS A 1 162 ? 14.546 -5.298 -2.953 1.00 97.88 162 HIS A CA 1
ATOM 1366 C C . HIS A 1 162 ? 13.357 -4.604 -3.617 1.00 97.88 162 HIS A C 1
ATOM 1368 O O . HIS A 1 162 ? 12.792 -5.107 -4.584 1.00 97.88 162 HIS A O 1
ATOM 1374 N N . GLY A 1 163 ? 12.993 -3.415 -3.141 1.00 97.94 163 GLY A N 1
ATOM 1375 C CA . GLY A 1 163 ? 11.998 -2.593 -3.824 1.00 97.94 163 GLY A CA 1
ATOM 1376 C C . GLY A 1 163 ? 11.671 -1.292 -3.109 1.00 97.94 163 GLY A C 1
ATOM 1377 O O . GLY A 1 163 ? 11.862 -1.157 -1.897 1.00 97.94 163 GLY A O 1
ATOM 1378 N N . LEU A 1 164 ? 11.114 -0.344 -3.860 1.00 98.62 164 LEU A N 1
ATOM 1379 C CA . LEU A 1 164 ? 10.580 0.905 -3.325 1.00 98.62 164 LEU A CA 1
ATOM 1380 C C . LEU A 1 164 ? 9.154 0.678 -2.818 1.00 98.62 164 LEU A C 1
ATOM 1382 O O . LEU A 1 164 ? 8.295 0.200 -3.552 1.00 98.62 164 LEU A O 1
ATOM 1386 N N . HIS A 1 165 ? 8.887 1.047 -1.571 1.00 98.56 165 HIS A N 1
ATOM 1387 C CA . HIS A 1 165 ? 7.556 1.014 -0.972 1.00 98.56 165 HIS A CA 1
ATOM 1388 C C . HIS A 1 165 ? 7.024 2.433 -0.806 1.00 98.56 165 HIS A C 1
ATOM 1390 O O . HIS A 1 165 ? 7.669 3.272 -0.169 1.00 98.56 165 HIS A O 1
ATOM 1396 N N . LEU A 1 166 ? 5.815 2.668 -1.307 1.00 98.56 166 LEU A N 1
ATOM 1397 C CA . LEU A 1 166 ? 5.045 3.889 -1.124 1.00 98.56 166 LEU A CA 1
ATOM 1398 C C . LEU A 1 166 ? 3.800 3.564 -0.295 1.00 98.56 166 LEU A C 1
ATOM 1400 O O . LEU A 1 166 ? 2.984 2.729 -0.680 1.00 98.56 166 LEU A O 1
ATOM 1404 N N . TYR A 1 167 ? 3.638 4.238 0.840 1.00 98.19 167 TYR A N 1
ATOM 1405 C CA . TYR A 1 167 ? 2.392 4.209 1.602 1.00 98.19 167 TYR A CA 1
ATOM 1406 C C . TYR A 1 167 ? 1.584 5.462 1.282 1.00 98.19 167 TYR A C 1
ATOM 1408 O O . TYR A 1 167 ? 2.030 6.573 1.577 1.00 98.19 167 TYR A O 1
ATOM 1416 N N . ILE A 1 168 ? 0.396 5.278 0.713 1.00 98.31 168 ILE A N 1
ATOM 1417 C CA . ILE A 1 168 ? -0.512 6.343 0.282 1.00 98.31 168 ILE A CA 1
ATOM 1418 C C . ILE A 1 168 ? -1.606 6.497 1.335 1.00 98.31 168 ILE A C 1
ATOM 1420 O O . ILE A 1 168 ? -2.390 5.577 1.558 1.00 98.31 168 ILE A O 1
ATOM 1424 N N . SER A 1 169 ? -1.615 7.630 2.035 1.00 95.88 169 SER A N 1
ATOM 1425 C CA . SER A 1 169 ? -2.706 8.062 2.916 1.00 95.88 169 SER A CA 1
ATOM 1426 C C . SER A 1 169 ? -2.379 9.451 3.472 1.00 95.88 169 SER A C 1
ATOM 1428 O O . SER A 1 169 ? -1.373 9.586 4.176 1.00 95.88 169 SER A O 1
ATOM 1430 N N . PRO A 1 170 ? -3.225 10.466 3.226 1.00 92.94 170 PRO A N 1
ATOM 1431 C CA . PRO A 1 170 ? -2.963 11.841 3.642 1.00 92.94 170 PRO A CA 1
ATOM 1432 C C . PRO A 1 170 ? -3.253 12.090 5.131 1.00 92.94 170 PRO A C 1
ATOM 1434 O O . PRO A 1 170 ? -3.029 13.193 5.629 1.00 92.94 170 PRO A O 1
ATOM 1437 N N . SER A 1 171 ? -3.773 11.105 5.876 1.00 94.00 171 SER A N 1
ATOM 1438 C CA . SER A 1 171 ? -4.184 11.301 7.270 1.00 94.00 171 SER A CA 1
ATOM 1439 C C . SER A 1 171 ? -3.886 10.095 8.169 1.00 94.00 171 SER A C 1
ATOM 1441 O O . SER A 1 171 ? -3.438 9.035 7.741 1.00 94.00 171 SER A O 1
ATOM 1443 N N . ASN A 1 172 ? -4.116 10.257 9.475 1.00 96.44 172 ASN A N 1
ATOM 1444 C CA . ASN A 1 172 ? -4.050 9.148 10.433 1.00 96.44 172 ASN A CA 1
ATOM 1445 C C . ASN A 1 172 ? -5.419 8.506 10.691 1.00 96.44 172 ASN A C 1
ATOM 1447 O O . ASN A 1 172 ? -5.504 7.646 11.558 1.00 96.44 172 ASN A O 1
ATOM 1451 N N . THR A 1 173 ? -6.475 8.931 9.997 1.00 96.12 173 THR A N 1
ATOM 1452 C CA . THR A 1 173 ? -7.837 8.385 10.125 1.00 96.12 173 THR A CA 1
ATOM 1453 C C . THR A 1 173 ? -8.266 7.561 8.914 1.00 96.12 173 THR A C 1
ATOM 1455 O O . THR A 1 173 ? -9.290 6.889 8.974 1.00 96.12 173 THR A O 1
ATOM 1458 N N . GLN A 1 174 ? -7.473 7.580 7.839 1.00 96.62 174 GLN A N 1
ATOM 1459 C CA . GLN A 1 174 ? -7.697 6.825 6.609 1.00 96.62 174 GLN A CA 1
ATOM 1460 C C . GLN A 1 174 ? -6.669 5.703 6.472 1.00 96.62 174 GLN A C 1
ATOM 1462 O O . GLN A 1 174 ? -5.462 5.941 6.623 1.00 96.62 174 GLN A O 1
ATOM 1467 N N . PHE A 1 175 ? -7.133 4.486 6.175 1.00 97.94 175 PHE A N 1
ATOM 1468 C CA . PHE A 1 175 ? -6.236 3.345 5.990 1.00 97.94 175 PHE A CA 1
ATOM 1469 C C . PHE A 1 175 ? -5.255 3.600 4.836 1.00 97.94 175 PHE A C 1
ATOM 1471 O O . PHE A 1 175 ? -5.668 4.091 3.780 1.00 97.94 175 PHE A O 1
ATOM 1478 N N . PRO A 1 176 ? -3.956 3.301 5.021 1.00 97.75 176 PRO A N 1
ATOM 1479 C CA . PRO A 1 176 ? -2.987 3.384 3.943 1.00 97.75 176 PRO A CA 1
ATOM 1480 C C . PRO A 1 176 ? -3.222 2.326 2.875 1.00 97.75 176 PRO A C 1
ATOM 1482 O O . PRO A 1 176 ? -3.599 1.194 3.180 1.00 97.75 176 PRO A O 1
ATOM 1485 N N . TRP A 1 177 ? -2.931 2.702 1.636 1.00 98.56 177 TRP A N 1
ATOM 1486 C CA . TRP A 1 177 ? -2.698 1.770 0.540 1.00 98.56 177 TRP A CA 1
ATOM 1487 C C . TRP A 1 177 ? -1.192 1.606 0.352 1.00 98.56 177 TRP A C 1
ATOM 1489 O O . TRP A 1 177 ? -0.449 2.587 0.426 1.00 98.56 177 TRP A O 1
ATOM 1499 N N . GLU A 1 178 ? -0.734 0.378 0.128 1.00 98.62 178 GLU A N 1
ATOM 1500 C CA . GLU A 1 178 ? 0.667 0.105 -0.188 1.00 98.62 178 GLU A CA 1
ATOM 1501 C C . GLU A 1 178 ? 0.834 -0.087 -1.697 1.00 98.62 178 GLU A C 1
ATOM 1503 O O . GLU A 1 178 ? 0.145 -0.904 -2.306 1.00 98.62 178 GLU A O 1
ATOM 1508 N N . LEU A 1 179 ? 1.790 0.627 -2.288 1.00 98.69 179 LEU A N 1
ATOM 1509 C CA . LEU A 1 179 ? 2.284 0.376 -3.636 1.00 98.69 179 LEU A CA 1
ATOM 1510 C C . LEU A 1 179 ? 3.776 0.055 -3.567 1.00 98.69 179 LEU A C 1
ATOM 1512 O O . LEU A 1 179 ? 4.567 0.826 -3.026 1.00 98.69 179 LEU A O 1
ATOM 1516 N N . GLN A 1 180 ? 4.152 -1.090 -4.119 1.00 98.62 180 GLN A N 1
ATOM 1517 C CA . GLN A 1 180 ? 5.535 -1.539 -4.222 1.00 98.62 180 GLN A CA 1
ATOM 1518 C C . GLN A 1 180 ? 5.991 -1.387 -5.675 1.00 98.62 180 GLN A C 1
ATOM 1520 O O . GLN A 1 180 ? 5.238 -1.714 -6.591 1.00 98.62 180 GLN A O 1
ATOM 1525 N N . ILE A 1 181 ? 7.209 -0.900 -5.894 1.00 98.69 181 ILE A N 1
ATOM 1526 C CA . ILE A 1 181 ? 7.813 -0.796 -7.222 1.00 98.69 181 ILE A CA 1
ATOM 1527 C C . ILE A 1 181 ? 9.086 -1.630 -7.231 1.00 98.69 181 ILE A C 1
ATOM 1529 O O . ILE A 1 181 ? 9.950 -1.458 -6.365 1.00 98.69 181 ILE A O 1
ATOM 1533 N N . TRP A 1 182 ? 9.163 -2.564 -8.173 1.00 98.38 182 TRP A N 1
ATOM 1534 C CA . TRP A 1 182 ? 10.219 -3.566 -8.261 1.00 98.38 182 TRP A CA 1
ATOM 1535 C C . TRP A 1 182 ? 10.922 -3.505 -9.610 1.00 98.38 182 TRP A C 1
ATOM 1537 O O . TRP A 1 182 ? 10.302 -3.230 -10.641 1.00 98.38 182 TRP A O 1
ATOM 1547 N N . ASP A 1 183 ? 12.203 -3.862 -9.603 1.00 97.94 183 ASP A N 1
ATOM 1548 C CA . ASP A 1 183 ? 12.888 -4.249 -10.826 1.00 97.94 183 ASP A CA 1
ATOM 1549 C C . ASP A 1 183 ? 12.420 -5.640 -11.268 1.00 97.94 183 ASP A C 1
ATOM 1551 O O . ASP A 1 183 ? 12.174 -6.529 -10.446 1.00 97.94 183 ASP A O 1
ATOM 1555 N N . THR A 1 184 ? 12.341 -5.856 -12.579 1.00 97.31 184 THR A N 1
ATOM 1556 C CA . THR A 1 184 ? 12.070 -7.186 -13.146 1.00 97.31 184 THR A CA 1
ATOM 1557 C C . THR A 1 184 ? 13.137 -8.204 -12.726 1.00 97.31 184 THR A C 1
ATOM 1559 O O . THR A 1 184 ? 12.823 -9.377 -12.534 1.00 97.31 184 THR A O 1
ATOM 1562 N N . ALA A 1 185 ? 14.383 -7.763 -12.515 1.00 96.88 185 ALA A N 1
ATOM 1563 C CA . ALA A 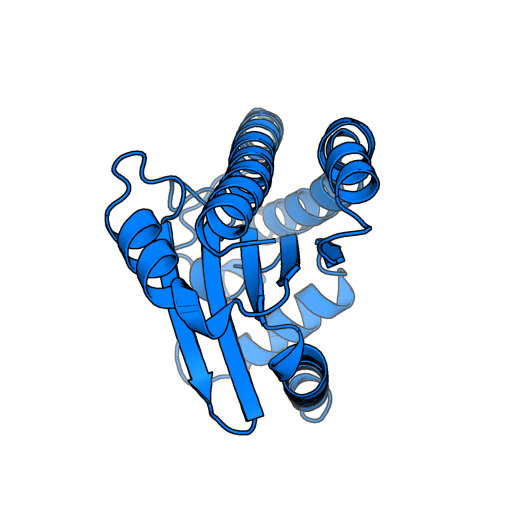1 185 ? 15.463 -8.616 -12.019 1.00 96.88 185 ALA A CA 1
ATOM 1564 C C . ALA A 1 185 ? 15.219 -9.143 -10.589 1.00 96.88 185 ALA A C 1
ATOM 1566 O O . ALA A 1 185 ? 15.658 -10.247 -10.264 1.00 96.88 185 ALA A O 1
ATOM 1567 N N . ASP A 1 186 ? 14.489 -8.394 -9.754 1.00 97.12 186 ASP A N 1
ATOM 1568 C CA . ASP A 1 186 ? 14.217 -8.746 -8.354 1.00 97.12 186 ASP A CA 1
ATOM 1569 C C . ASP A 1 186 ? 12.877 -9.487 -8.167 1.00 97.12 186 ASP A C 1
ATOM 1571 O O . ASP A 1 186 ? 12.635 -10.062 -7.104 1.00 97.12 186 ASP A O 1
ATOM 1575 N N . GLU A 1 187 ? 12.009 -9.527 -9.189 1.00 96.44 187 GLU A N 1
ATOM 1576 C CA . GLU A 1 187 ? 10.633 -10.056 -9.111 1.00 96.44 187 GLU A CA 1
ATOM 1577 C C . GLU A 1 187 ? 10.573 -11.444 -8.457 1.00 96.44 187 GLU A C 1
ATOM 1579 O O . GLU A 1 187 ? 9.822 -11.665 -7.504 1.00 96.44 187 GLU A O 1
ATOM 1584 N N . LYS A 1 188 ? 11.402 -12.383 -8.926 1.00 96.00 188 LYS A N 1
ATOM 1585 C CA . LYS A 1 188 ? 11.398 -13.765 -8.427 1.00 96.00 188 LYS A CA 1
ATOM 1586 C C . LYS A 1 188 ? 11.817 -13.852 -6.956 1.00 96.00 188 LYS A C 1
ATOM 1588 O O . LYS A 1 188 ? 11.198 -14.593 -6.191 1.00 96.00 188 LYS A O 1
ATOM 1593 N N . ALA A 1 189 ? 12.860 -13.120 -6.564 1.00 96.12 189 ALA A N 1
ATOM 1594 C CA . ALA A 1 189 ? 13.344 -13.103 -5.185 1.00 96.12 189 ALA A CA 1
ATOM 1595 C C . ALA A 1 189 ? 12.313 -12.448 -4.254 1.00 96.12 189 ALA A C 1
ATOM 1597 O O . ALA A 1 189 ? 11.990 -12.997 -3.199 1.00 96.12 189 ALA A O 1
ATOM 1598 N N . ASN A 1 190 ? 11.712 -11.341 -4.697 1.00 96.94 190 ASN A N 1
ATOM 1599 C CA . ASN A 1 190 ? 10.682 -10.623 -3.956 1.00 96.94 190 ASN A CA 1
ATOM 1600 C C . ASN A 1 190 ? 9.432 -11.471 -3.718 1.00 96.94 190 ASN A C 1
ATOM 1602 O O . ASN A 1 190 ? 8.933 -11.507 -2.591 1.00 96.94 190 ASN A O 1
ATOM 1606 N N . LEU A 1 191 ? 8.944 -12.178 -4.745 1.00 94.50 191 LEU A N 1
ATOM 1607 C CA . LEU A 1 191 ? 7.810 -13.099 -4.619 1.00 94.50 191 LEU A CA 1
ATOM 1608 C C . LEU A 1 191 ? 8.116 -14.215 -3.615 1.00 94.50 191 LEU A C 1
ATOM 1610 O O . LEU A 1 191 ? 7.334 -14.443 -2.694 1.00 94.50 191 LEU A O 1
ATOM 1614 N N . PHE A 1 192 ? 9.291 -14.841 -3.719 1.00 94.38 192 PHE A N 1
ATOM 1615 C CA . PHE A 1 192 ? 9.701 -15.888 -2.783 1.00 94.38 192 PHE A CA 1
ATOM 1616 C C . PHE A 1 192 ? 9.787 -15.380 -1.334 1.00 94.38 192 PHE A C 1
ATOM 1618 O O . PHE A 1 192 ? 9.276 -16.019 -0.413 1.00 94.38 192 PHE A O 1
ATOM 1625 N N . SER A 1 193 ? 10.399 -14.214 -1.116 1.00 92.19 193 SER A N 1
ATOM 1626 C CA . SER A 1 193 ? 10.522 -13.599 0.211 1.00 92.19 193 SER A CA 1
ATOM 1627 C C . SER A 1 193 ? 9.163 -13.217 0.802 1.00 92.19 193 SER A C 1
ATOM 1629 O O . SER A 1 193 ? 8.906 -13.455 1.987 1.00 92.19 193 SER A O 1
ATOM 1631 N N . HIS A 1 194 ? 8.257 -12.693 -0.029 1.00 88.88 194 HIS A N 1
ATOM 1632 C CA . HIS A 1 194 ? 6.880 -12.415 0.363 1.00 88.88 194 HIS A CA 1
ATOM 1633 C C . HIS A 1 194 ? 6.151 -13.694 0.798 1.00 88.88 194 HIS A C 1
ATOM 1635 O O . HIS A 1 194 ? 5.561 -13.717 1.878 1.00 88.88 194 HIS A O 1
ATOM 1641 N N . ASP A 1 195 ? 6.240 -14.772 0.021 1.00 90.31 195 ASP A N 1
ATOM 1642 C CA . ASP A 1 195 ? 5.565 -16.034 0.337 1.00 90.31 195 ASP A CA 1
ATOM 1643 C C . ASP A 1 195 ? 6.115 -16.674 1.616 1.00 90.31 195 ASP A C 1
ATOM 1645 O O . ASP A 1 195 ? 5.352 -17.142 2.461 1.00 90.31 195 ASP A O 1
ATOM 1649 N N . MET A 1 196 ? 7.433 -16.624 1.824 1.00 90.00 196 MET A N 1
ATOM 1650 C CA . MET A 1 196 ? 8.058 -17.059 3.077 1.00 90.00 196 MET A CA 1
ATOM 1651 C C . MET A 1 196 ? 7.588 -16.232 4.278 1.00 90.00 196 MET A C 1
ATOM 1653 O O . MET A 1 196 ? 7.405 -16.770 5.371 1.00 90.00 196 MET A O 1
ATOM 1657 N N . HIS A 1 197 ? 7.394 -14.924 4.104 1.00 85.94 197 HIS A N 1
ATOM 1658 C CA . HIS A 1 197 ? 6.884 -14.057 5.161 1.00 85.94 197 HIS A CA 1
ATOM 1659 C C . HIS A 1 197 ? 5.416 -14.347 5.499 1.00 85.94 197 HIS A C 1
ATOM 1661 O O . HIS A 1 197 ? 5.060 -14.314 6.677 1.00 85.94 197 HIS A O 1
ATOM 1667 N N . GLU A 1 198 ? 4.573 -14.648 4.507 1.00 84.31 198 GLU A N 1
ATOM 1668 C CA . GLU A 1 198 ? 3.188 -15.052 4.762 1.00 84.31 198 GLU A CA 1
ATOM 1669 C C . GLU A 1 198 ? 3.120 -16.414 5.468 1.00 84.31 198 GLU A C 1
ATOM 1671 O O . GLU A 1 198 ? 2.460 -16.503 6.500 1.00 84.31 198 GLU A O 1
ATOM 1676 N N . LYS A 1 199 ? 3.900 -17.418 5.036 1.00 85.69 199 LYS A N 1
ATOM 1677 C CA . LYS A 1 199 ? 3.971 -18.740 5.699 1.00 85.69 199 LYS A CA 1
ATOM 1678 C C . LYS A 1 199 ? 4.402 -18.667 7.165 1.00 85.69 199 LYS A C 1
ATOM 1680 O O . LYS A 1 199 ? 3.816 -19.311 8.023 1.00 85.69 199 LYS A O 1
ATOM 1685 N N . ARG A 1 200 ? 5.357 -17.792 7.506 1.00 82.75 200 ARG A N 1
ATOM 1686 C CA . ARG A 1 200 ? 5.779 -17.566 8.908 1.00 82.75 200 ARG A CA 1
ATOM 1687 C C . ARG A 1 200 ? 4.661 -17.063 9.828 1.00 82.75 200 ARG A C 1
ATOM 1689 O O . ARG A 1 200 ? 4.847 -17.060 11.048 1.00 82.75 200 ARG A O 1
ATOM 1696 N N . LYS A 1 201 ? 3.562 -16.544 9.274 1.00 78.38 201 LYS A N 1
ATOM 1697 C CA . LYS A 1 201 ? 2.375 -16.175 10.053 1.00 78.38 201 LYS A CA 1
ATOM 1698 C C . LYS A 1 201 ? 1.432 -17.360 10.256 1.00 78.38 201 LYS A C 1
ATOM 1700 O O . LYS A 1 201 ? 0.650 -17.293 11.189 1.00 78.38 201 LYS A O 1
ATOM 1705 N N . GLU A 1 202 ? 1.520 -18.388 9.413 1.00 63.72 202 GLU A N 1
ATOM 1706 C CA . GLU A 1 202 ? 0.714 -19.614 9.475 1.00 63.72 202 GLU A CA 1
ATOM 1707 C C . GLU A 1 202 ? 1.320 -20.643 10.442 1.00 63.72 202 GLU A C 1
ATOM 1709 O O . GLU A 1 202 ? 0.593 -21.264 11.201 1.00 63.72 202 GLU A O 1
ATOM 1714 N N . ASP A 1 203 ? 2.650 -20.755 10.513 1.00 59.06 203 ASP A N 1
ATOM 1715 C CA . ASP A 1 203 ? 3.343 -21.766 11.339 1.00 59.06 203 ASP A CA 1
ATOM 1716 C C . ASP A 1 203 ? 3.367 -21.465 12.862 1.00 59.06 203 ASP A C 1
ATOM 1718 O O . ASP A 1 203 ? 4.216 -21.989 13.588 1.00 59.06 203 ASP A O 1
ATOM 1722 N N . LYS A 1 204 ? 2.522 -20.555 13.366 1.00 50.88 204 LYS A N 1
ATOM 1723 C CA . LYS A 1 204 ? 2.496 -20.152 14.791 1.00 50.88 204 LYS A CA 1
ATOM 1724 C C . LYS A 1 204 ? 1.149 -20.338 15.492 1.00 50.88 204 LYS A C 1
ATOM 1726 O O . LYS A 1 204 ? 1.007 -19.847 16.616 1.00 50.88 204 LYS A O 1
ATOM 1731 N N . ASP A 1 205 ? 0.218 -21.020 14.839 1.00 40.16 205 ASP A N 1
ATOM 1732 C CA . ASP A 1 205 ? -0.973 -21.584 15.482 1.00 40.16 205 ASP A CA 1
ATOM 1733 C C . ASP A 1 205 ? -0.623 -22.895 16.215 1.00 40.16 205 ASP A C 1
ATOM 1735 O O . ASP A 1 205 ? -1.283 -23.186 17.239 1.00 40.16 205 ASP A O 1
#

pLDDT: mean 94.75, std 6.99, range [40.16, 98.69]

InterPro domains:
  IPR007685 RelA/SpoT [SM00954] (89-204)
  IPR043519 Nucleotidyltransferase superfamily [G3DSA:3.30.460.10] (56-183)
  IPR043519 Nucleotidyltransferase superfamily [SSF81301] (53-199)